Protein AF-A0A8K0A330-F1 (afdb_monomer)

Foldseek 3Di:
DVVVVVVLVVVLVVLVVVVPPPDPPDPPPPPVNVVVLVVNLVVLVVVLVVLVVVLVVLVVVLVVLCCCQVVVDDFDDDPNWTKDAQVVVVCCVVQPDPDQDQPPPPGDNHVRIDIDPRVVVCNVCSVVVSVVSVVVSVVSVVVSVVSVVSSVVSVVVVVVVVVVVVVVVVVVVVVVVVVVVVVVD

Secondary structure (DSSP, 8-state):
-HHHHHHHHHHHHHHHHTTT-TT---TTSHHHHHHHHHHHHHHHHHHHHHHHHHHHHHHHHHHHHIIIIIS--PPEEETTEEEEESGGGTGGGTS--SS------SS-SSTTEEETHHHHHHHHHHHHHHHHHHHHHHHHHHHHHHHHHHHHHHHHHHHHHHHHHHHHHHHHHHHHHHHHHHTT-

Mean predicted aligned error: 14.21 Å

pLDDT: mean 70.39, std 13.84, range [39.56, 89.88]

InterPro domains:
  IPR001614 Myelin proteolipid protein PLP [PF01275] (1-166)
  IPR001614 Myelin proteolipid protein PLP [PTHR11683] (1-183)

Organism: Branchiostoma lanceolatum (NCBI:txid7740)

Sequence (185 aa):
MGVYAFILLLIGFLATGASKEKKYCGFGTGLGSRITVAFFLVLTYIIFIGWLLMSCMGVIPSLFFYLTVIVKAAPYKVGGQSCLNLQQFGLDVVFNTTNDTPANTGLGNNMWEYCGNDYNKFQADGFQLFNLYIVALVGALVVTISLVHYLTCLSVNYAHLKNMARSYKYKDTNNYHEEQELHSY

Radius of gyration: 29.56 Å; Cα contacts (8 Å, |Δi|>4): 93; chains: 1; bounding box: 73×37×84 Å

Solvent-accessible surface area (backbone atoms only — not comparable to full-atom values): 10604 Å² total; per-residue (Å²): 111,68,67,59,54,49,50,53,49,51,51,50,50,48,60,58,48,64,73,67,64,88,77,69,95,46,103,79,59,71,59,62,58,53,51,53,52,51,51,52,51,53,52,52,49,53,51,42,52,51,39,46,51,53,36,58,64,45,47,55,61,51,51,52,46,44,48,53,69,72,67,48,58,79,66,43,72,60,97,86,36,55,23,48,66,42,54,85,74,67,45,47,80,81,67,66,65,97,58,97,67,46,53,88,66,90,74,38,88,40,71,56,42,44,40,49,72,62,37,52,47,47,65,68,47,41,63,62,54,44,54,56,49,51,54,52,39,54,50,35,48,54,50,39,54,50,47,52,54,50,52,51,56,49,50,52,52,51,51,50,52,53,51,52,54,51,55,51,51,52,53,52,54,50,51,56,51,54,52,53,58,67,74,73,115

Structure (mmCIF, N/CA/C/O backbone):
data_AF-A0A8K0A330-F1
#
_entry.id   AF-A0A8K0A330-F1
#
loop_
_atom_site.group_PDB
_atom_site.id
_atom_site.type_symbol
_atom_site.label_atom_id
_atom_site.label_alt_id
_atom_site.label_comp_id
_atom_site.label_asym_id
_atom_site.label_entity_id
_atom_site.label_seq_id
_atom_site.pdbx_PDB_ins_code
_atom_site.Cartn_x
_atom_site.Cartn_y
_atom_site.Cartn_z
_atom_site.occupancy
_atom_site.B_iso_or_equiv
_atom_site.auth_seq_id
_atom_site.auth_comp_id
_atom_site.auth_asym_id
_atom_site.auth_atom_id
_atom_site.pdbx_PDB_model_num
ATOM 1 N N . MET A 1 1 ? 8.714 -8.531 8.163 1.00 57.34 1 MET A N 1
ATOM 2 C CA . MET A 1 1 ? 7.311 -8.226 7.792 1.00 57.34 1 MET A CA 1
ATOM 3 C C . MET A 1 1 ? 6.308 -9.267 8.295 1.00 57.34 1 MET A C 1
ATOM 5 O O . MET A 1 1 ? 5.326 -8.865 8.903 1.00 57.34 1 MET A O 1
ATOM 9 N N . GLY A 1 2 ? 6.558 -10.579 8.152 1.00 56.97 2 GLY A N 1
ATOM 10 C CA . GLY A 1 2 ? 5.647 -11.627 8.662 1.00 56.97 2 GLY A CA 1
ATOM 11 C C . GLY A 1 2 ? 5.406 -11.605 10.180 1.00 56.97 2 GLY A C 1
ATOM 12 O O . GLY A 1 2 ? 4.281 -11.796 10.619 1.00 56.97 2 GLY A O 1
ATOM 13 N N . VAL A 1 3 ? 6.423 -11.266 10.981 1.00 67.12 3 VAL A N 1
ATOM 14 C CA . VAL A 1 3 ? 6.285 -11.125 12.446 1.00 67.12 3 VAL A CA 1
ATOM 15 C C . VAL A 1 3 ? 5.302 -10.012 12.819 1.00 67.12 3 VAL A C 1
ATOM 17 O O . VAL A 1 3 ? 4.512 -10.173 13.738 1.00 67.12 3 VAL A O 1
ATOM 20 N N . TYR A 1 4 ? 5.289 -8.908 12.068 1.00 60.53 4 TYR A N 1
ATOM 21 C CA . TYR A 1 4 ? 4.377 -7.789 12.314 1.00 60.53 4 TYR A CA 1
ATOM 22 C C . TYR A 1 4 ? 2.929 -8.169 11.978 1.00 60.53 4 TYR A C 1
ATOM 24 O O . TYR A 1 4 ? 2.021 -7.886 12.750 1.00 60.53 4 TYR A O 1
ATOM 32 N N . ALA A 1 5 ? 2.719 -8.891 10.871 1.00 62.78 5 ALA A N 1
ATOM 33 C CA . ALA A 1 5 ? 1.413 -9.444 10.514 1.00 62.78 5 ALA A CA 1
ATOM 34 C C . ALA A 1 5 ? 0.929 -10.490 11.533 1.00 62.78 5 ALA A C 1
ATOM 36 O O . ALA A 1 5 ? -0.243 -10.492 11.892 1.00 62.78 5 ALA A O 1
ATOM 37 N N . PHE A 1 6 ? 1.830 -11.332 12.047 1.00 67.94 6 PHE A N 1
ATOM 38 C CA . PHE A 1 6 ? 1.526 -12.321 13.082 1.00 67.94 6 PHE A CA 1
ATOM 39 C C . PHE A 1 6 ? 1.174 -11.665 14.421 1.00 67.94 6 PHE A C 1
ATOM 41 O O . PHE A 1 6 ? 0.204 -12.060 15.057 1.00 67.94 6 PHE A O 1
ATOM 48 N N . ILE A 1 7 ? 1.896 -10.614 14.819 1.00 71.25 7 ILE A N 1
ATOM 49 C CA . ILE A 1 7 ? 1.583 -9.821 16.013 1.00 71.25 7 ILE A CA 1
ATOM 50 C C . ILE A 1 7 ? 0.223 -9.129 15.856 1.00 71.25 7 ILE A C 1
ATOM 52 O O . ILE A 1 7 ? -0.591 -9.195 16.771 1.00 71.25 7 ILE A O 1
ATOM 56 N N . LEU A 1 8 ? -0.071 -8.532 14.697 1.00 63.97 8 LEU A N 1
ATOM 57 C CA . LEU A 1 8 ? -1.380 -7.922 14.428 1.00 63.97 8 LEU A CA 1
ATOM 58 C C . LEU A 1 8 ? -2.514 -8.960 14.414 1.00 63.97 8 LEU A C 1
ATOM 60 O O . LEU A 1 8 ? -3.591 -8.684 14.939 1.00 63.97 8 LEU A O 1
ATOM 64 N N . LEU A 1 9 ? -2.270 -10.165 13.888 1.00 67.25 9 LEU A N 1
ATOM 65 C CA . LEU A 1 9 ? -3.215 -11.285 13.941 1.00 67.25 9 LEU A CA 1
ATOM 66 C C . LEU A 1 9 ? -3.454 -11.765 15.373 1.00 67.25 9 LEU A C 1
ATOM 68 O O . LEU A 1 9 ? -4.604 -11.929 15.769 1.00 67.25 9 LEU A O 1
ATOM 72 N N . LEU A 1 10 ? -2.394 -11.959 16.161 1.00 67.25 10 LEU A N 1
ATOM 73 C CA . LEU A 1 10 ? -2.498 -12.353 17.566 1.00 67.25 10 LEU A CA 1
ATOM 74 C C . LEU A 1 10 ? -3.238 -11.294 18.381 1.00 67.25 10 LEU A C 1
ATOM 76 O O . LEU A 1 10 ? -4.137 -11.631 19.142 1.00 67.25 10 LEU A O 1
ATOM 80 N N . ILE A 1 11 ? -2.925 -10.015 18.178 1.00 64.69 11 ILE A N 1
ATOM 81 C CA . ILE A 1 11 ? -3.619 -8.902 18.832 1.00 64.69 11 ILE A CA 1
ATOM 82 C C . ILE A 1 11 ? -5.089 -8.844 18.394 1.00 64.69 11 ILE A C 1
ATOM 84 O O . ILE A 1 11 ? -5.955 -8.626 19.237 1.00 64.69 11 ILE A O 1
ATOM 88 N N . GLY A 1 12 ? -5.404 -9.106 17.121 1.00 62.91 12 GLY A N 1
ATOM 89 C CA . GLY A 1 12 ? -6.785 -9.202 16.633 1.00 62.91 12 GLY A CA 1
ATOM 90 C C . GLY A 1 12 ? -7.560 -10.387 17.225 1.00 62.91 12 GLY A C 1
ATOM 91 O O . GLY A 1 12 ? -8.718 -10.238 17.632 1.00 62.91 12 GLY A O 1
ATOM 92 N N . PHE A 1 13 ? -6.916 -11.550 17.360 1.00 62.03 13 PHE A N 1
ATOM 93 C CA . PHE A 1 13 ? -7.478 -12.717 18.048 1.00 62.03 13 PHE A CA 1
ATOM 94 C C . PHE A 1 13 ? -7.712 -12.441 19.535 1.00 62.03 13 PHE A C 1
ATOM 96 O O . PHE A 1 13 ? -8.773 -12.783 20.055 1.00 62.03 13 PHE A O 1
ATOM 103 N N . LEU A 1 14 ? -6.769 -11.781 20.209 1.00 58.34 14 LEU A N 1
ATOM 104 C CA . LEU A 1 14 ? -6.873 -11.419 21.624 1.00 58.34 14 LEU A CA 1
ATOM 105 C C . LEU A 1 14 ? -7.934 -10.333 21.863 1.00 58.34 14 LEU A C 1
ATOM 107 O O . LEU A 1 14 ? -8.699 -10.440 22.818 1.00 58.34 14 LEU A O 1
ATOM 111 N N . ALA A 1 15 ? -8.063 -9.346 20.972 1.00 53.34 15 ALA A N 1
ATOM 112 C CA . ALA A 1 15 ? -9.122 -8.334 21.027 1.00 53.34 15 ALA A CA 1
ATOM 113 C C . ALA A 1 15 ? -10.520 -8.951 20.828 1.00 53.34 15 ALA A C 1
ATOM 115 O O . ALA A 1 15 ? -11.482 -8.579 21.506 1.00 53.34 15 ALA A O 1
ATOM 116 N N . THR A 1 16 ? -10.631 -9.951 19.948 1.00 53.81 16 THR A N 1
ATOM 117 C CA . THR A 1 16 ? -11.871 -10.722 19.757 1.00 53.81 16 THR A CA 1
ATOM 118 C C . THR A 1 16 ? -12.131 -11.668 20.941 1.00 53.81 16 THR A C 1
ATOM 120 O O . THR A 1 16 ? -13.276 -11.846 21.358 1.00 53.81 16 THR A O 1
ATOM 123 N N . GLY A 1 17 ? -11.075 -12.233 21.538 1.00 47.97 17 GLY A N 1
ATOM 124 C CA . GLY A 1 17 ? -11.127 -13.102 22.718 1.00 47.97 17 GLY A CA 1
ATOM 125 C C . GLY A 1 17 ? -11.542 -12.376 24.001 1.00 47.97 17 GLY A C 1
ATOM 126 O O . GLY A 1 17 ? -12.371 -12.892 24.746 1.00 47.97 17 GLY A O 1
ATOM 127 N N . ALA A 1 18 ? -11.082 -11.140 24.211 1.00 44.34 18 ALA A N 1
ATOM 128 C CA . ALA A 1 18 ? -11.482 -10.301 25.345 1.00 44.34 18 ALA A CA 1
ATOM 129 C C . ALA A 1 18 ? -12.983 -9.943 25.330 1.00 44.34 18 ALA A C 1
ATOM 131 O O .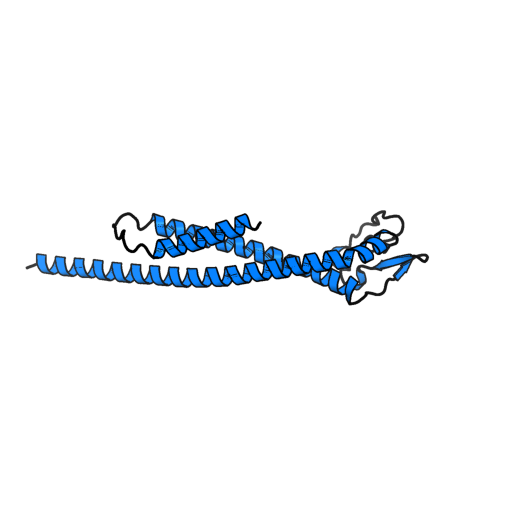 ALA A 1 18 ? -13.551 -9.595 26.362 1.00 44.34 18 ALA A O 1
ATOM 132 N N . SER A 1 19 ? -13.658 -10.090 24.183 1.00 48.25 19 SER A N 1
ATOM 133 C CA . SER A 1 19 ? -15.118 -9.950 24.091 1.00 48.25 19 SER A CA 1
ATOM 134 C C . SER A 1 19 ? -15.880 -11.183 24.612 1.00 48.25 19 SER A C 1
ATOM 136 O O . SER A 1 19 ? -17.093 -11.108 24.811 1.00 48.25 19 SER A O 1
ATOM 138 N N . LYS A 1 20 ? -15.203 -12.323 24.837 1.00 46.31 20 LYS A N 1
ATOM 139 C CA . LYS A 1 20 ? -15.820 -13.563 25.345 1.00 46.31 20 LYS A CA 1
ATOM 140 C C . LYS A 1 20 ? -15.767 -13.716 26.867 1.00 46.31 20 LYS A C 1
ATOM 142 O O . LYS A 1 20 ? -16.572 -14.480 27.400 1.00 46.31 20 LYS A O 1
ATOM 147 N N . GLU A 1 21 ? -14.927 -12.973 27.590 1.00 44.09 21 GLU A N 1
ATOM 148 C CA . GLU A 1 21 ? -14.963 -12.980 29.059 1.00 44.09 21 GLU A CA 1
ATOM 149 C C . GLU A 1 21 ? -16.083 -12.082 29.600 1.00 44.09 21 GLU A C 1
ATOM 151 O O . GLU A 1 21 ? -15.895 -10.973 30.095 1.00 44.09 21 GLU A O 1
ATOM 156 N N . LYS A 1 22 ? -17.299 -12.630 29.555 1.00 44.66 22 LYS A N 1
ATOM 157 C CA . LYS A 1 22 ? -18.494 -12.173 30.279 1.00 44.66 22 LYS A CA 1
ATOM 158 C C . LYS A 1 22 ? -18.360 -12.266 31.819 1.00 44.66 22 LYS A C 1
ATOM 160 O O . LYS A 1 22 ? -19.306 -12.693 32.475 1.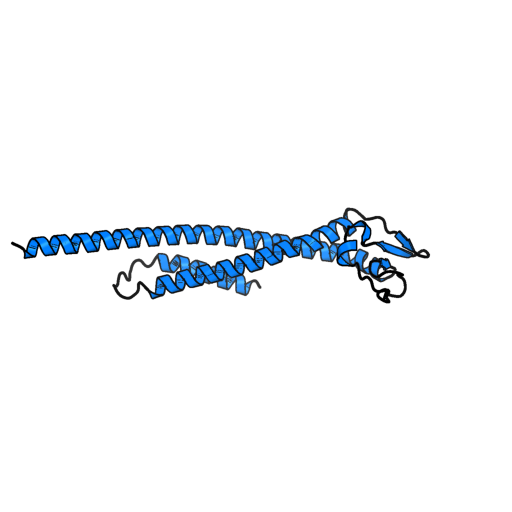00 44.66 22 LYS A O 1
ATOM 165 N N . LYS A 1 23 ? -17.229 -11.908 32.440 1.00 44.41 23 LYS A N 1
ATOM 166 C CA . LYS A 1 23 ? -17.062 -12.080 33.904 1.00 44.41 23 LYS A CA 1
ATOM 167 C C . LYS A 1 23 ? -16.614 -10.877 34.723 1.00 44.41 23 LYS A C 1
ATOM 169 O O . LYS A 1 23 ? -16.514 -11.012 35.935 1.00 44.41 23 LYS A O 1
ATOM 174 N N . TYR A 1 24 ? -1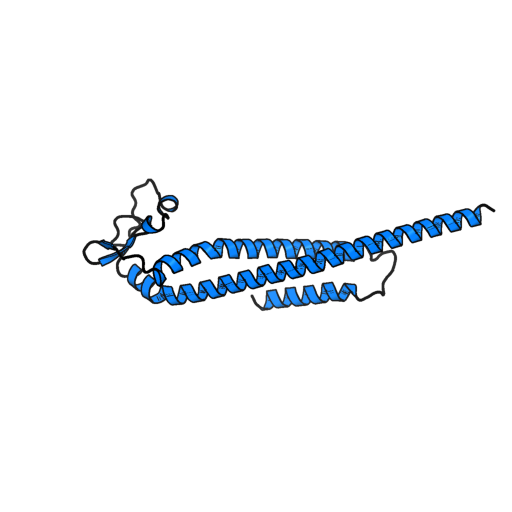6.496 -9.689 34.137 1.00 42.38 24 TYR A N 1
ATOM 175 C CA . TYR A 1 24 ? -16.338 -8.464 34.929 1.00 42.38 24 TYR A CA 1
ATOM 176 C C . TYR A 1 24 ? -17.354 -7.403 34.514 1.00 42.38 24 TYR A C 1
ATOM 178 O O . TYR A 1 24 ? -17.021 -6.323 34.036 1.00 42.38 24 TYR A O 1
ATOM 186 N N . CYS A 1 25 ? -18.631 -7.720 34.740 1.00 44.38 25 CYS A N 1
ATOM 187 C CA . CYS A 1 25 ? -19.678 -6.714 34.902 1.00 44.38 25 CYS A CA 1
ATOM 188 C C . CYS A 1 25 ? -19.499 -6.057 36.285 1.00 44.38 25 CYS A C 1
ATOM 190 O O . CYS A 1 25 ? -20.291 -6.264 37.196 1.00 44.38 25 CYS A O 1
ATOM 192 N N . GLY A 1 26 ? -18.384 -5.343 36.458 1.00 40.78 26 GLY A N 1
ATOM 193 C CA . GLY A 1 26 ? -18.106 -4.483 37.602 1.00 40.78 26 GLY A CA 1
ATOM 194 C C . GLY A 1 26 ? -18.142 -3.035 37.130 1.00 40.78 26 GLY A C 1
ATOM 195 O O . GLY A 1 26 ? -17.490 -2.684 36.147 1.00 40.78 26 GLY A O 1
ATOM 196 N N . PHE A 1 27 ? -18.913 -2.207 37.827 1.00 39.56 27 PHE A N 1
ATOM 197 C CA . PHE A 1 27 ? -19.315 -0.832 37.497 1.00 39.56 27 PHE A CA 1
ATOM 198 C C . PHE A 1 27 ? -18.156 0.184 37.285 1.00 39.56 27 PHE A C 1
ATOM 200 O O . PHE A 1 27 ? -18.407 1.362 37.061 1.00 39.56 27 PHE A O 1
ATOM 207 N N . GLY A 1 28 ? -16.886 -0.251 37.305 1.00 43.72 28 GLY A N 1
ATOM 208 C CA . GLY A 1 28 ? -15.686 0.585 37.126 1.00 43.72 28 GLY A CA 1
ATOM 209 C C . GLY A 1 28 ? -14.774 0.219 35.942 1.00 43.72 28 GLY A C 1
ATOM 210 O O . GLY A 1 28 ? -13.892 0.998 35.594 1.00 43.72 28 GLY A O 1
ATOM 211 N N . THR A 1 29 ? -14.978 -0.919 35.267 1.00 46.12 29 THR A N 1
ATOM 212 C CA . THR A 1 29 ? -14.039 -1.435 34.236 1.00 46.12 29 THR A CA 1
ATOM 213 C C . THR A 1 29 ? -14.460 -1.104 32.792 1.00 46.12 29 THR A C 1
ATOM 215 O O . THR A 1 29 ? -13.820 -1.510 31.820 1.00 46.12 29 THR A O 1
ATOM 218 N N . GLY A 1 30 ? -15.553 -0.351 32.622 1.00 52.62 30 GLY A N 1
ATOM 219 C CA . GLY A 1 30 ? -16.177 -0.081 31.320 1.00 52.62 30 GLY A CA 1
ATOM 220 C C . GLY A 1 30 ? -15.516 1.010 30.471 1.00 52.62 30 GLY A C 1
ATOM 221 O O . GLY A 1 30 ? -15.813 1.100 29.281 1.00 52.62 30 GLY A O 1
ATOM 222 N N . LEU A 1 31 ? -14.646 1.848 31.048 1.00 50.31 31 LEU A N 1
ATOM 223 C CA . LEU A 1 31 ? -14.033 2.971 30.327 1.00 50.31 31 LEU A CA 1
ATOM 224 C C . LEU A 1 31 ? -12.741 2.560 29.604 1.00 50.31 31 LEU A C 1
ATOM 226 O O . LEU A 1 31 ? -12.565 2.888 28.432 1.00 50.31 31 LEU A O 1
ATOM 230 N N . GLY A 1 32 ? -11.887 1.772 30.267 1.00 56.44 32 GLY A N 1
ATOM 231 C CA . GLY A 1 32 ? -10.619 1.300 29.701 1.00 56.44 32 GLY A CA 1
ATOM 232 C C . GLY A 1 32 ? -10.814 0.414 28.472 1.00 56.44 32 GLY A C 1
ATOM 233 O O . GLY A 1 32 ? -10.209 0.660 27.435 1.00 56.44 32 GLY A O 1
ATOM 234 N N . SER A 1 33 ? -11.744 -0.543 28.531 1.00 61.97 33 SER A N 1
ATOM 235 C CA . SER A 1 33 ? -12.033 -1.446 27.406 1.00 61.97 33 SER A CA 1
ATOM 236 C C . SER A 1 33 ? -12.530 -0.710 26.157 1.00 61.97 33 SER A C 1
ATOM 238 O O . SER A 1 33 ? -12.138 -1.048 25.042 1.00 61.97 33 SER A O 1
ATOM 240 N N . ARG A 1 34 ? -13.337 0.347 26.319 1.00 69.50 34 ARG A N 1
ATOM 241 C CA . ARG A 1 34 ? -13.832 1.168 25.199 1.00 69.50 34 ARG A CA 1
ATOM 242 C C . ARG A 1 34 ? -12.725 1.994 24.554 1.00 69.50 34 ARG A C 1
ATOM 244 O O . ARG A 1 34 ? -12.685 2.080 23.329 1.00 69.50 34 ARG A O 1
ATOM 251 N N . ILE A 1 35 ? -11.837 2.572 25.365 1.00 70.25 35 ILE A N 1
ATOM 252 C CA . ILE A 1 35 ? -10.689 3.354 24.886 1.00 70.25 35 ILE A CA 1
ATOM 253 C C . ILE A 1 35 ? -9.713 2.443 24.141 1.00 70.25 35 ILE A C 1
ATOM 255 O O . ILE A 1 35 ? -9.292 2.774 23.035 1.00 70.25 35 ILE A O 1
ATOM 259 N N . THR A 1 36 ? -9.414 1.266 24.692 1.00 71.31 36 THR A N 1
ATOM 260 C CA . THR A 1 36 ? -8.535 0.285 24.050 1.00 71.31 36 THR A CA 1
ATOM 261 C C . THR A 1 36 ? -9.111 -0.194 22.713 1.00 71.31 36 THR A C 1
ATOM 263 O O . THR A 1 36 ? -8.399 -0.192 21.712 1.00 71.31 36 THR A O 1
ATOM 266 N N . VAL A 1 37 ? -10.408 -0.518 22.645 1.00 70.88 37 VAL A N 1
ATOM 267 C CA . VAL A 1 37 ? -11.071 -0.907 21.383 1.00 70.88 37 VAL A CA 1
ATOM 268 C C . VAL A 1 37 ? -11.065 0.232 20.355 1.00 70.88 37 VAL A C 1
ATOM 270 O O . VAL A 1 37 ? -10.777 -0.006 19.183 1.00 70.88 37 VAL A O 1
ATOM 273 N N . ALA A 1 38 ? -11.338 1.472 20.776 1.00 70.31 38 ALA A N 1
ATOM 274 C CA . ALA A 1 38 ? -11.296 2.634 19.888 1.00 70.31 38 ALA A CA 1
ATOM 275 C C . ALA A 1 38 ? -9.880 2.897 19.348 1.00 70.31 3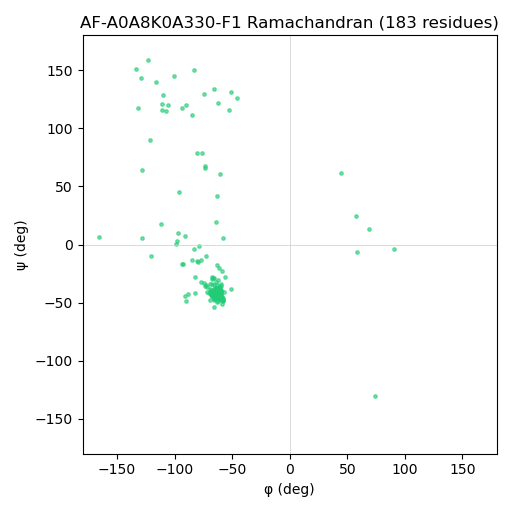8 ALA A C 1
ATOM 277 O O . ALA A 1 38 ? -9.712 3.152 18.157 1.00 70.31 38 ALA A O 1
ATOM 278 N N . PHE A 1 39 ? -8.855 2.771 20.191 1.00 75.12 39 PHE A N 1
ATOM 279 C CA . PHE A 1 39 ? -7.462 2.906 19.773 1.00 75.12 39 PHE A CA 1
ATOM 280 C C . PHE A 1 39 ? -7.072 1.849 18.730 1.00 75.12 39 PHE A C 1
ATOM 282 O O . PHE A 1 39 ? -6.483 2.184 17.702 1.00 75.12 39 PHE A O 1
ATOM 289 N N . PHE A 1 40 ? -7.461 0.586 18.933 1.00 72.50 40 PHE A N 1
ATOM 290 C CA . PHE A 1 40 ? -7.188 -0.482 17.967 1.00 72.50 40 PHE A CA 1
ATOM 291 C C . PHE A 1 40 ? -7.923 -0.296 16.636 1.00 72.50 40 PHE A C 1
ATOM 293 O O . PHE A 1 40 ? -7.355 -0.601 15.584 1.00 72.50 40 PHE A O 1
ATOM 300 N N . LEU A 1 41 ? -9.147 0.243 16.659 1.00 75.50 41 LEU A N 1
ATOM 301 C CA . LEU A 1 41 ? -9.869 0.645 15.449 1.00 75.50 41 LEU A CA 1
ATOM 302 C C . LEU A 1 41 ? -9.086 1.680 14.648 1.00 75.50 41 LEU A C 1
ATOM 304 O O . LEU A 1 41 ? -8.851 1.489 13.455 1.00 75.50 41 LEU A O 1
ATOM 308 N N . VAL A 1 42 ? -8.654 2.750 15.318 1.00 78.38 42 VAL A N 1
ATOM 309 C CA . VAL A 1 42 ? -7.903 3.844 14.694 1.00 78.38 42 VAL A CA 1
ATOM 310 C C . VAL A 1 42 ? -6.571 3.339 14.136 1.00 78.38 42 VAL A C 1
ATOM 312 O O . VAL A 1 42 ? -6.255 3.614 12.980 1.00 78.38 42 VAL A O 1
ATOM 315 N N . LEU A 1 43 ? -5.823 2.540 14.903 1.00 79.75 43 LEU A N 1
ATOM 316 C CA . LEU A 1 43 ? -4.557 1.951 14.458 1.00 79.75 43 LEU A CA 1
ATOM 317 C C . LEU A 1 43 ? -4.744 1.091 13.198 1.00 79.75 43 LEU A C 1
ATOM 319 O O . LEU A 1 43 ? -4.020 1.252 12.216 1.00 79.75 43 LEU A O 1
ATOM 323 N N . THR A 1 44 ? -5.738 0.199 13.208 1.00 79.00 44 THR A N 1
ATOM 324 C CA . THR A 1 44 ? -6.034 -0.689 12.072 1.00 79.00 44 THR A CA 1
ATOM 325 C C . THR A 1 44 ? -6.426 0.113 10.832 1.00 79.00 44 THR A C 1
ATOM 327 O O . THR A 1 44 ? -6.011 -0.219 9.723 1.00 79.00 44 THR A O 1
ATOM 330 N N . TYR A 1 45 ? -7.182 1.196 11.014 1.00 80.75 45 TYR A N 1
ATOM 331 C CA . TYR A 1 45 ? -7.588 2.083 9.930 1.00 80.75 45 TYR A CA 1
ATOM 332 C C . TYR A 1 45 ? -6.401 2.837 9.306 1.00 80.75 45 TYR A C 1
ATOM 334 O O . TYR A 1 45 ? -6.296 2.909 8.082 1.00 80.75 45 TYR A O 1
ATOM 342 N N . ILE A 1 46 ? -5.459 3.329 10.121 1.00 83.50 46 ILE A N 1
ATOM 343 C CA . ILE A 1 46 ? -4.220 3.962 9.630 1.00 83.50 46 ILE A CA 1
ATOM 344 C C . ILE A 1 46 ? -3.388 2.958 8.823 1.00 83.50 46 ILE A C 1
ATOM 346 O O . ILE A 1 46 ? -2.920 3.276 7.728 1.00 83.50 46 ILE A O 1
ATOM 350 N N . ILE A 1 47 ? -3.241 1.731 9.332 1.00 82.88 47 ILE A N 1
ATOM 351 C CA . ILE A 1 47 ? -2.527 0.655 8.634 1.00 82.88 47 ILE A CA 1
ATOM 352 C C . ILE A 1 47 ? -3.210 0.343 7.294 1.00 82.88 47 ILE A C 1
ATOM 354 O O . ILE A 1 47 ? -2.528 0.237 6.277 1.00 82.88 47 ILE A O 1
ATOM 358 N N . PHE A 1 48 ? -4.543 0.251 7.266 1.00 85.00 48 PHE A N 1
ATOM 359 C CA . PHE A 1 48 ? -5.313 0.045 6.037 1.00 85.00 48 PHE A CA 1
ATOM 360 C C . PHE A 1 48 ? -5.058 1.140 4.993 1.00 85.00 48 PHE A C 1
ATOM 362 O O . PHE A 1 48 ? -4.760 0.809 3.846 1.00 85.00 48 PHE A O 1
ATOM 369 N N . ILE A 1 49 ? -5.096 2.419 5.385 1.00 85.38 49 ILE A N 1
ATOM 370 C CA . ILE A 1 49 ? -4.781 3.536 4.480 1.00 85.38 49 ILE A CA 1
ATOM 371 C C . ILE A 1 49 ? -3.352 3.408 3.942 1.00 85.38 49 ILE A C 1
ATOM 373 O O . ILE A 1 49 ? -3.139 3.568 2.741 1.00 85.38 49 ILE A O 1
ATOM 377 N N . GLY A 1 50 ? -2.384 3.068 4.797 1.00 87.25 50 GLY A N 1
ATOM 378 C CA . GLY A 1 50 ? -0.998 2.851 4.379 1.00 87.25 50 GLY A CA 1
ATOM 379 C C . GLY A 1 50 ? -0.867 1.762 3.308 1.00 87.25 50 GLY A C 1
ATOM 380 O O . GLY A 1 50 ? -0.247 1.986 2.269 1.00 87.25 50 GLY A O 1
ATOM 381 N N . TRP A 1 51 ? -1.502 0.606 3.511 1.00 86.38 51 TRP A N 1
ATOM 382 C CA . TRP A 1 51 ? -1.489 -0.486 2.529 1.00 86.38 51 TRP A CA 1
ATOM 383 C C . TRP A 1 51 ? -2.251 -0.154 1.244 1.00 86.38 51 TRP A C 1
ATOM 385 O O . TRP A 1 51 ? -1.836 -0.577 0.163 1.00 86.38 51 TRP A O 1
ATOM 395 N N . LEU A 1 52 ? -3.333 0.620 1.336 1.00 86.81 52 LEU A N 1
ATOM 396 C CA . LEU A 1 52 ? -4.087 1.084 0.173 1.00 86.81 52 LEU A CA 1
ATOM 397 C C . LEU A 1 52 ? -3.236 2.031 -0.680 1.00 86.81 52 LEU A C 1
ATOM 399 O O . LEU A 1 52 ? -3.137 1.836 -1.890 1.00 86.81 52 LEU A O 1
ATOM 403 N N . LEU A 1 53 ? -2.550 2.995 -0.058 1.00 88.69 53 LEU A N 1
ATOM 404 C CA . LEU A 1 53 ? -1.635 3.904 -0.755 1.00 88.69 53 LEU A CA 1
ATOM 405 C C . LEU A 1 53 ? -0.480 3.150 -1.423 1.00 88.69 53 LEU A C 1
ATOM 407 O O . LEU A 1 53 ? -0.191 3.398 -2.593 1.00 88.69 53 LEU A O 1
ATOM 411 N N . MET A 1 54 ? 0.130 2.192 -0.715 1.00 84.75 54 MET A N 1
ATOM 412 C CA . MET A 1 54 ? 1.179 1.332 -1.277 1.00 84.75 54 MET A CA 1
ATOM 413 C C . MET A 1 54 ? 0.671 0.518 -2.470 1.00 84.75 54 MET A C 1
ATOM 415 O O . MET A 1 54 ? 1.381 0.385 -3.463 1.00 84.75 54 MET A O 1
ATOM 419 N N . SER A 1 55 ? -0.567 0.022 -2.409 1.00 87.81 55 SER A N 1
ATOM 420 C CA . SER A 1 55 ? -1.187 -0.708 -3.520 1.00 87.81 55 SER A CA 1
ATOM 421 C C . SER A 1 55 ? -1.446 0.209 -4.719 1.00 87.81 55 SER A C 1
ATOM 423 O O . SER A 1 55 ? -1.109 -0.160 -5.837 1.00 87.81 55 SER A O 1
ATOM 425 N N . CYS A 1 56 ? -1.969 1.422 -4.503 1.00 87.62 56 CYS A N 1
ATOM 426 C CA . CYS A 1 56 ? -2.215 2.401 -5.570 1.00 87.62 56 CYS A CA 1
ATOM 427 C C . CYS A 1 56 ? -0.926 2.855 -6.264 1.00 87.62 56 CYS A C 1
ATOM 429 O O . CYS A 1 56 ? -0.841 2.817 -7.490 1.00 87.62 56 CYS A O 1
ATOM 431 N N . MET A 1 57 ? 0.093 3.245 -5.494 1.00 86.88 57 MET A N 1
ATOM 432 C CA . MET A 1 57 ? 1.414 3.579 -6.046 1.00 86.88 57 MET A CA 1
ATOM 433 C C . MET A 1 57 ? 2.049 2.360 -6.734 1.00 86.88 57 MET A C 1
ATOM 435 O O . MET A 1 57 ? 2.738 2.502 -7.740 1.00 86.88 57 MET A O 1
ATOM 439 N N . GLY A 1 58 ? 1.731 1.163 -6.232 1.00 85.50 58 GLY A N 1
ATOM 440 C CA . GLY A 1 58 ? 2.056 -0.147 -6.785 1.00 85.50 58 GLY A CA 1
ATOM 441 C C . GLY A 1 58 ? 1.584 -0.394 -8.225 1.00 85.50 58 GLY A C 1
ATOM 442 O O . GLY A 1 58 ? 2.159 -1.189 -8.961 1.00 85.50 58 GLY A O 1
ATOM 443 N N . VAL A 1 59 ? 0.504 0.248 -8.662 1.00 85.56 59 VAL A N 1
ATOM 444 C CA . VAL A 1 59 ? -0.078 -0.030 -9.986 1.00 85.56 59 VAL A CA 1
ATOM 445 C C . VAL A 1 59 ? 0.733 0.634 -11.105 1.00 85.56 59 VAL A C 1
ATOM 447 O O . VAL A 1 59 ? 0.853 0.070 -12.193 1.00 85.56 59 VAL A O 1
ATOM 450 N N . ILE A 1 60 ? 1.338 1.796 -10.839 1.00 83.19 60 ILE A N 1
ATOM 451 C CA . ILE A 1 60 ? 1.993 2.623 -11.866 1.00 83.19 60 ILE A CA 1
ATOM 452 C C . ILE A 1 60 ? 3.226 1.914 -12.464 1.00 83.19 60 ILE A C 1
ATOM 454 O O . ILE A 1 60 ? 3.258 1.718 -13.682 1.00 83.19 60 ILE A O 1
ATOM 458 N N . PRO A 1 61 ? 4.209 1.435 -11.673 1.00 79.81 61 PRO A N 1
ATOM 459 C CA . PRO A 1 61 ? 5.336 0.683 -12.220 1.00 79.81 61 PRO A CA 1
ATOM 460 C C . PRO A 1 61 ? 4.912 -0.663 -12.823 1.00 79.81 61 PRO A C 1
ATOM 462 O O . PRO A 1 61 ? 5.522 -1.105 -13.790 1.00 79.81 61 PRO A O 1
ATOM 465 N N . SER A 1 62 ? 3.837 -1.291 -12.326 1.00 81.75 62 SER A N 1
ATOM 466 C CA . SER A 1 62 ? 3.335 -2.577 -12.846 1.00 81.75 62 SER A CA 1
ATOM 467 C C . SER A 1 62 ? 2.881 -2.417 -14.291 1.00 81.75 62 SER A C 1
ATOM 469 O O . SER A 1 62 ? 3.238 -3.219 -15.152 1.00 81.75 62 SER A O 1
ATOM 471 N N . LEU A 1 63 ? 2.121 -1.350 -14.558 1.00 80.00 63 LEU A N 1
ATOM 472 C CA . LEU A 1 63 ? 1.683 -0.978 -15.900 1.00 80.00 63 LEU A CA 1
ATOM 473 C C . LEU A 1 63 ? 2.868 -0.620 -16.798 1.00 80.00 63 LEU A C 1
ATOM 475 O O . LEU A 1 63 ? 2.918 -1.071 -17.939 1.00 80.00 63 LEU A O 1
ATOM 479 N N . PHE A 1 64 ? 3.843 0.134 -16.287 1.00 76.44 64 PHE A N 1
ATOM 480 C CA . PHE A 1 64 ? 5.036 0.489 -17.056 1.00 76.44 64 PHE A CA 1
ATOM 481 C C . PHE A 1 64 ? 5.839 -0.750 -17.489 1.00 76.44 64 PHE A C 1
ATOM 483 O O . PHE A 1 64 ? 6.185 -0.891 -18.665 1.00 76.44 64 PHE A O 1
ATOM 490 N N . PHE A 1 65 ? 6.083 -1.695 -16.577 1.00 75.75 65 PHE A N 1
ATOM 491 C CA . PHE A 1 65 ? 6.749 -2.959 -16.907 1.00 75.75 65 PHE A CA 1
ATOM 492 C C . PHE A 1 65 ? 5.908 -3.833 -17.846 1.00 75.75 65 PHE A C 1
ATOM 494 O O . PHE A 1 65 ? 6.451 -4.432 -18.771 1.00 75.75 65 PHE A O 1
ATOM 501 N N . TYR A 1 66 ? 4.584 -3.867 -17.675 1.00 77.06 66 TYR A N 1
ATOM 502 C CA . TYR A 1 66 ? 3.688 -4.585 -18.584 1.00 77.06 66 TYR A CA 1
ATOM 503 C C . TYR A 1 66 ? 3.795 -4.057 -20.028 1.00 77.06 66 TYR A C 1
ATOM 505 O O . TYR A 1 66 ? 3.976 -4.832 -20.971 1.00 77.06 66 TYR A O 1
ATOM 513 N N . LEU A 1 67 ? 3.751 -2.735 -20.209 1.00 74.25 67 LEU A N 1
ATOM 514 C CA . LEU A 1 67 ? 3.831 -2.098 -21.526 1.00 74.25 67 LEU A CA 1
ATOM 515 C C . LEU A 1 67 ? 5.223 -2.231 -22.170 1.00 74.25 67 LEU A C 1
ATOM 517 O O . LEU A 1 67 ? 5.336 -2.376 -23.386 1.00 74.25 67 LEU A O 1
ATOM 521 N N . THR A 1 68 ? 6.291 -2.215 -21.373 1.00 69.25 68 THR A N 1
ATOM 522 C CA . THR A 1 68 ? 7.667 -2.307 -21.890 1.00 69.25 68 THR A CA 1
ATOM 523 C C . THR A 1 68 ? 8.103 -3.746 -22.182 1.00 69.25 68 THR A C 1
ATOM 525 O O . THR A 1 68 ? 8.712 -3.992 -23.223 1.00 69.25 68 THR A O 1
ATOM 528 N N . VAL A 1 69 ? 7.769 -4.709 -21.316 1.00 68.50 69 VAL A N 1
ATOM 529 C CA . VAL A 1 69 ? 8.257 -6.100 -21.405 1.00 68.50 69 VAL A CA 1
ATOM 530 C C . VAL A 1 69 ? 7.323 -6.999 -22.221 1.00 68.50 69 VAL A C 1
ATOM 532 O O . VAL A 1 69 ? 7.796 -7.780 -23.047 1.00 68.50 69 VAL A O 1
ATOM 535 N N . ILE A 1 70 ? 6.003 -6.904 -22.012 1.00 65.31 70 ILE A N 1
ATOM 536 C CA . ILE A 1 70 ? 5.024 -7.824 -22.625 1.00 65.31 70 ILE A CA 1
ATOM 537 C C . ILE A 1 70 ? 4.541 -7.288 -23.968 1.00 65.31 70 ILE A C 1
ATOM 539 O O . ILE A 1 70 ? 4.565 -8.012 -24.963 1.00 65.31 70 ILE A O 1
ATOM 543 N N . VAL A 1 71 ? 4.146 -6.013 -24.014 1.00 66.94 71 VAL A N 1
ATOM 544 C CA . VAL A 1 71 ? 3.684 -5.373 -25.259 1.00 66.94 71 VAL A CA 1
ATOM 545 C C . VAL A 1 71 ? 4.856 -5.096 -26.216 1.00 66.94 71 VAL A C 1
ATOM 547 O O . VAL A 1 71 ? 4.627 -4.819 -27.389 1.00 66.94 71 VAL A O 1
ATOM 550 N N . LYS A 1 72 ? 6.110 -5.261 -25.753 1.00 64.31 72 LYS A N 1
ATOM 551 C CA . LYS A 1 72 ? 7.350 -5.038 -26.517 1.00 64.31 72 LYS A CA 1
ATOM 552 C C . LYS A 1 72 ? 7.275 -3.742 -27.312 1.00 64.31 72 LYS A C 1
ATOM 554 O O . LYS A 1 72 ? 7.323 -3.750 -28.543 1.00 64.31 72 LYS A O 1
ATOM 559 N N . ALA A 1 73 ? 7.138 -2.635 -26.591 1.00 63.00 73 ALA A N 1
ATOM 560 C CA . ALA A 1 73 ? 7.252 -1.315 -27.184 1.00 63.00 73 ALA A CA 1
ATOM 561 C C . ALA A 1 73 ? 8.480 -1.264 -28.108 1.00 63.00 73 ALA A C 1
ATOM 563 O O . ALA A 1 73 ? 9.578 -1.669 -27.714 1.00 63.00 73 ALA A O 1
ATOM 564 N N . ALA A 1 74 ? 8.262 -0.864 -29.362 1.00 62.31 74 ALA A N 1
ATOM 565 C CA . ALA A 1 74 ? 9.278 -0.980 -30.395 1.00 62.31 74 ALA A CA 1
ATOM 566 C C . ALA A 1 74 ? 10.499 -0.129 -30.006 1.00 62.31 74 ALA A C 1
ATOM 568 O O . ALA A 1 74 ? 10.352 1.080 -29.805 1.00 62.31 74 ALA A O 1
ATOM 569 N N . PRO A 1 75 ? 11.701 -0.724 -29.876 1.00 66.06 75 PRO A N 1
ATOM 570 C CA . PRO A 1 75 ? 12.889 0.054 -29.583 1.00 66.06 75 PRO A CA 1
ATOM 571 C C . PRO A 1 75 ? 13.190 0.972 -30.766 1.00 66.06 75 PRO A C 1
ATOM 573 O O . PRO A 1 75 ? 13.189 0.550 -31.926 1.00 66.06 75 PRO A O 1
ATOM 576 N N . TYR A 1 76 ? 13.467 2.232 -30.462 1.00 69.31 76 TYR A N 1
ATOM 577 C CA . TYR A 1 76 ? 13.944 3.197 -31.441 1.00 69.31 76 TYR A CA 1
ATOM 578 C C . TYR A 1 76 ? 15.460 3.038 -31.607 1.00 69.31 76 TYR A C 1
ATOM 580 O O . TYR A 1 76 ? 16.145 2.615 -30.677 1.00 69.31 76 TYR A O 1
ATOM 588 N N . LYS A 1 77 ? 16.001 3.337 -32.793 1.00 66.94 77 LYS A N 1
ATOM 589 C CA . LYS A 1 77 ? 17.441 3.237 -33.057 1.00 66.94 77 LYS A CA 1
ATOM 590 C C . LYS A 1 77 ? 18.070 4.622 -33.153 1.00 66.94 77 LYS A C 1
ATOM 592 O O . LYS A 1 77 ? 17.813 5.332 -34.120 1.00 66.94 77 LYS A O 1
ATOM 597 N N . VAL A 1 78 ? 18.955 4.955 -32.214 1.00 66.31 78 VAL A N 1
ATOM 598 C CA . VAL A 1 78 ? 19.830 6.141 -32.286 1.00 66.31 78 VAL A CA 1
ATOM 599 C C . VAL A 1 78 ? 21.240 5.665 -32.601 1.00 66.31 78 VAL A C 1
ATOM 601 O O . VAL A 1 78 ? 21.797 4.850 -31.871 1.00 66.31 78 VAL A O 1
ATOM 604 N N . GLY A 1 79 ? 21.816 6.109 -33.722 1.00 65.50 79 GLY A N 1
ATOM 605 C CA . GLY A 1 79 ? 23.209 5.787 -34.071 1.00 65.50 79 GLY A CA 1
ATOM 606 C C . GLY A 1 79 ? 23.530 4.285 -34.165 1.00 65.50 79 GLY A C 1
ATOM 607 O O . GLY A 1 79 ? 24.674 3.891 -33.968 1.00 65.50 79 GLY A O 1
ATOM 608 N N . GLY A 1 80 ? 22.530 3.433 -34.427 1.00 69.69 80 GLY A N 1
ATOM 609 C CA . GLY A 1 80 ? 22.685 1.974 -34.500 1.00 69.69 80 GLY A CA 1
ATOM 610 C C . GLY A 1 80 ? 22.468 1.219 -33.182 1.00 69.69 80 GLY A C 1
ATOM 611 O O . GLY A 1 80 ? 22.456 -0.012 -33.205 1.00 69.69 80 GLY A O 1
ATOM 612 N N . GLN A 1 81 ? 22.234 1.910 -32.062 1.00 69.44 81 GLN A N 1
ATOM 613 C CA . GLN A 1 81 ? 21.908 1.292 -30.774 1.00 69.44 81 GLN A CA 1
ATOM 614 C C . GLN A 1 81 ? 20.406 1.336 -30.475 1.00 69.44 81 GLN A C 1
ATOM 616 O O . GLN A 1 81 ? 19.723 2.290 -30.844 1.00 69.44 81 GLN A O 1
ATOM 621 N N . SER A 1 82 ? 19.894 0.295 -29.812 1.00 72.62 82 SER A N 1
ATOM 622 C CA . SER A 1 82 ? 18.502 0.231 -29.354 1.00 72.62 82 SER A CA 1
ATOM 623 C C . SER A 1 82 ? 18.297 1.128 -28.134 1.00 72.62 82 SER A C 1
ATOM 625 O O . SER A 1 82 ? 19.041 1.039 -27.155 1.00 72.62 82 SER A O 1
ATOM 627 N N . CYS A 1 83 ? 17.270 1.967 -28.206 1.00 72.94 83 CYS A N 1
ATOM 628 C CA . CYS A 1 83 ? 16.900 2.945 -27.197 1.00 72.94 83 CYS A CA 1
ATOM 629 C C . CYS A 1 83 ? 15.417 2.824 -26.840 1.00 72.94 83 CYS A C 1
ATOM 631 O O . CYS A 1 83 ? 14.563 2.599 -27.706 1.00 72.94 83 CYS A O 1
ATOM 633 N N . LEU A 1 84 ? 15.108 3.020 -25.561 1.00 74.56 84 LEU A N 1
ATOM 634 C CA . LEU A 1 84 ? 13.748 3.145 -25.057 1.00 74.56 84 LEU A CA 1
ATOM 635 C C . LEU A 1 84 ? 13.369 4.628 -25.007 1.00 74.56 84 LEU A C 1
ATOM 637 O O . LEU A 1 84 ? 13.983 5.400 -24.275 1.00 74.56 84 LEU A O 1
ATOM 641 N N . ASN A 1 85 ? 12.348 5.009 -25.774 1.00 67.62 85 ASN A N 1
ATOM 642 C CA . ASN A 1 85 ? 11.744 6.337 -25.707 1.00 67.62 85 ASN A CA 1
ATOM 643 C C . ASN A 1 85 ? 10.595 6.307 -24.681 1.00 67.62 85 ASN A C 1
ATOM 645 O O . ASN A 1 85 ? 9.657 5.527 -24.850 1.00 67.62 85 ASN A O 1
ATOM 649 N N . LEU A 1 86 ? 10.650 7.116 -23.617 1.00 65.50 86 LEU A N 1
ATOM 650 C CA . LEU A 1 86 ? 9.598 7.157 -22.588 1.00 65.50 86 LEU A CA 1
ATOM 651 C C . LEU A 1 86 ? 8.375 8.013 -22.988 1.00 65.50 86 LEU A C 1
ATOM 653 O O . LEU A 1 86 ? 7.307 7.862 -22.389 1.00 65.50 86 LEU A O 1
ATOM 657 N N . GLN A 1 87 ? 8.476 8.843 -24.033 1.00 62.31 87 GLN A N 1
ATOM 658 C CA . GLN A 1 87 ? 7.361 9.654 -24.543 1.00 62.31 87 GLN A CA 1
ATOM 659 C C . GLN A 1 87 ? 6.240 8.799 -25.146 1.00 62.31 87 GLN A C 1
ATOM 661 O O . GLN A 1 87 ? 5.072 9.171 -25.053 1.00 62.31 87 GLN A O 1
ATOM 666 N N . GLN A 1 88 ? 6.556 7.614 -25.684 1.00 59.81 88 GLN A N 1
ATOM 667 C CA . GLN A 1 88 ? 5.545 6.689 -26.223 1.00 59.81 88 GLN A CA 1
ATOM 668 C C . GLN A 1 88 ? 4.540 6.206 -25.161 1.00 59.81 88 GLN A C 1
ATOM 670 O O . GLN A 1 88 ? 3.449 5.755 -25.497 1.00 59.81 88 GLN A O 1
ATOM 675 N N . PHE A 1 89 ? 4.898 6.313 -23.878 1.00 63.50 89 PHE A N 1
ATOM 676 C CA . PHE A 1 89 ? 4.043 5.941 -22.752 1.00 63.50 89 PHE A CA 1
ATOM 677 C C . PHE A 1 89 ? 3.301 7.143 -22.146 1.00 63.50 89 PHE A C 1
ATOM 679 O O . PHE A 1 89 ? 2.721 7.018 -21.071 1.00 63.50 89 PHE A O 1
ATOM 686 N N . GLY A 1 90 ? 3.333 8.314 -22.801 1.00 58.81 90 GLY A N 1
ATOM 687 C CA . GLY A 1 90 ? 2.687 9.537 -22.308 1.00 58.81 90 GLY A CA 1
ATOM 688 C C . GLY A 1 90 ? 3.345 10.122 -21.055 1.00 58.81 90 GLY A C 1
ATOM 689 O O . GLY A 1 90 ? 2.780 10.997 -20.405 1.00 58.81 90 GLY A O 1
ATOM 690 N N . LEU A 1 91 ? 4.548 9.650 -20.713 1.00 61.19 91 LEU A N 1
ATOM 691 C CA . LEU A 1 91 ? 5.303 10.082 -19.538 1.00 61.19 91 LEU A CA 1
ATOM 692 C C . LEU A 1 91 ? 6.012 11.433 -19.751 1.00 61.19 91 LEU A C 1
ATOM 694 O O . LEU A 1 91 ? 6.629 11.964 -18.834 1.00 61.19 91 LEU A O 1
ATOM 698 N N . ASP A 1 92 ? 5.881 12.003 -20.949 1.00 55.28 92 ASP A N 1
ATOM 699 C CA . ASP A 1 92 ? 6.421 13.301 -21.359 1.00 55.28 92 ASP A CA 1
ATOM 700 C C . ASP A 1 92 ? 6.063 14.427 -20.372 1.00 55.28 92 ASP A C 1
ATOM 702 O O . ASP A 1 92 ? 6.910 15.230 -20.003 1.00 55.28 92 ASP A O 1
ATOM 706 N N . VAL A 1 93 ? 4.842 14.421 -19.823 1.00 55.53 93 VAL A N 1
ATOM 707 C CA . VAL A 1 93 ? 4.375 15.432 -18.853 1.00 55.53 93 VAL A CA 1
ATOM 708 C C . VAL A 1 93 ? 5.114 15.364 -17.509 1.00 55.53 93 VAL A C 1
ATOM 710 O O . VAL A 1 93 ? 5.265 16.385 -16.844 1.00 55.53 93 VAL A O 1
ATOM 713 N N . VAL A 1 94 ? 5.589 14.185 -17.096 1.00 55.25 94 VAL A N 1
ATOM 714 C CA . VAL A 1 94 ? 6.288 13.995 -15.809 1.00 55.25 94 VAL A CA 1
ATOM 715 C C . VAL A 1 94 ? 7.765 14.386 -15.914 1.00 55.25 94 VAL A C 1
ATOM 717 O O . VAL A 1 94 ? 8.357 14.826 -14.931 1.00 55.25 94 VAL A O 1
ATOM 720 N N . PHE A 1 95 ? 8.344 14.265 -17.110 1.00 57.19 95 PHE A N 1
ATOM 721 C CA . PHE A 1 95 ? 9.760 14.520 -17.391 1.00 57.19 95 PHE A CA 1
ATOM 722 C C . PHE A 1 95 ? 9.978 15.765 -18.265 1.00 57.19 95 PHE A C 1
ATOM 724 O O . PHE A 1 95 ? 11.053 15.943 -18.829 1.00 57.19 95 PHE A O 1
ATOM 731 N N . ASN A 1 96 ? 8.992 16.658 -18.367 1.00 48.53 96 ASN A N 1
ATOM 732 C CA . ASN A 1 96 ? 9.159 17.932 -19.059 1.00 48.53 96 ASN A CA 1
ATOM 733 C C . ASN A 1 96 ? 9.955 18.906 -18.176 1.00 48.53 96 ASN A C 1
ATOM 735 O O . ASN A 1 96 ? 9.395 19.772 -17.502 1.00 48.53 96 ASN A O 1
ATOM 739 N N . THR A 1 97 ? 11.277 18.743 -18.126 1.00 50.81 97 THR A N 1
ATOM 740 C CA . THR A 1 97 ? 12.156 19.792 -17.609 1.00 50.81 97 THR A CA 1
ATOM 741 C C . THR A 1 97 ? 12.451 20.756 -18.740 1.00 50.81 97 THR A C 1
ATOM 743 O O . THR A 1 97 ? 13.201 20.443 -19.660 1.00 50.81 97 THR A O 1
ATOM 746 N N . THR A 1 98 ? 11.917 21.963 -18.624 1.00 49.00 98 THR A N 1
ATOM 747 C CA . THR A 1 98 ? 12.166 23.123 -19.491 1.00 49.00 98 THR A CA 1
ATOM 748 C C . THR A 1 98 ? 13.616 23.636 -19.457 1.00 49.00 98 THR A C 1
ATOM 750 O O . THR A 1 98 ? 13.856 24.781 -19.816 1.00 49.00 98 THR A O 1
ATOM 753 N N . ASN A 1 99 ? 14.582 22.830 -19.005 1.00 47.53 99 ASN A N 1
ATOM 754 C CA . ASN A 1 99 ? 15.991 23.194 -18.907 1.00 47.53 99 ASN A CA 1
ATOM 755 C C . ASN A 1 99 ? 16.856 22.081 -19.518 1.00 47.53 99 ASN A C 1
ATOM 757 O O . ASN A 1 99 ? 16.870 20.951 -19.028 1.00 47.53 99 ASN A O 1
ATOM 761 N N . ASP A 1 100 ? 17.565 22.449 -20.583 1.00 44.03 100 ASP A N 1
ATOM 762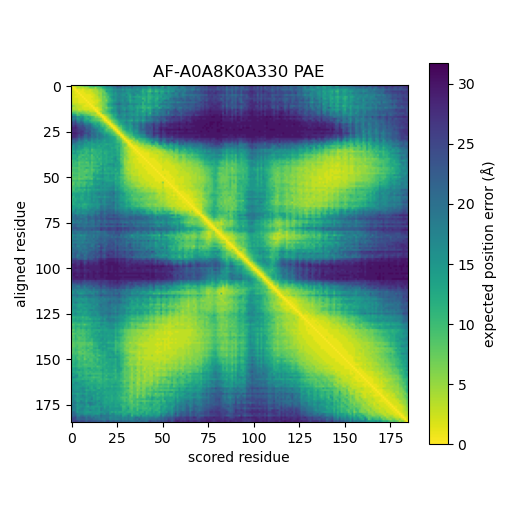 C CA . ASP A 1 100 ? 18.463 21.672 -21.446 1.00 44.03 1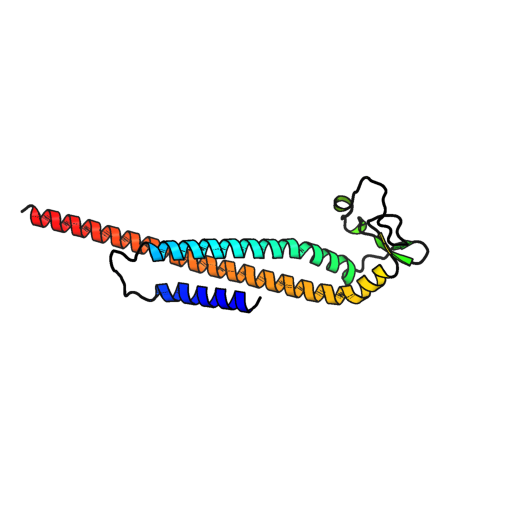00 ASP A CA 1
ATOM 763 C C . ASP A 1 100 ? 19.680 21.046 -20.735 1.00 44.03 100 ASP A C 1
ATOM 765 O O . ASP A 1 100 ? 20.833 21.314 -21.076 1.00 44.03 100 ASP A O 1
ATOM 769 N N . THR A 1 101 ? 19.478 20.178 -19.750 1.00 43.62 101 THR A N 1
ATOM 770 C CA . THR A 1 101 ? 20.560 19.293 -19.299 1.00 43.62 101 THR A CA 1
ATOM 771 C C . THR A 1 101 ? 20.124 17.850 -19.461 1.00 43.62 101 THR A C 1
ATOM 773 O O . THR A 1 101 ? 19.532 17.292 -18.533 1.00 43.62 101 THR A O 1
ATOM 776 N N . PRO A 1 102 ? 20.384 17.234 -20.632 1.00 45.69 102 PRO A N 1
ATOM 777 C CA . PRO A 1 102 ? 20.249 15.796 -20.775 1.00 45.69 102 PRO A CA 1
ATOM 778 C C . PRO A 1 102 ? 21.021 15.114 -19.652 1.00 45.69 102 PRO A C 1
ATOM 780 O O . PRO A 1 102 ? 22.170 15.462 -19.364 1.00 45.69 102 PRO A O 1
ATOM 783 N N . ALA A 1 103 ? 20.367 14.161 -18.987 1.00 43.72 103 ALA A N 1
ATOM 784 C CA . ALA A 1 103 ? 21.059 13.249 -18.099 1.00 43.72 103 ALA A CA 1
ATOM 785 C C . ALA A 1 103 ? 22.201 12.645 -18.916 1.00 43.72 103 ALA A C 1
ATOM 787 O O . ALA A 1 103 ? 21.977 12.026 -19.951 1.00 43.72 103 ALA A O 1
ATOM 788 N N . ASN A 1 104 ? 23.427 12.933 -18.494 1.00 42.88 104 ASN A N 1
ATOM 789 C CA . ASN A 1 104 ? 24.649 12.613 -19.209 1.00 42.88 104 ASN A CA 1
ATOM 790 C C . ASN A 1 104 ? 24.910 11.100 -19.084 1.00 42.88 104 ASN A C 1
ATOM 792 O O . ASN A 1 104 ? 25.818 10.659 -18.385 1.00 42.88 104 ASN A O 1
ATOM 796 N N . THR A 1 105 ? 24.053 10.286 -19.700 1.00 44.09 105 THR A N 1
ATOM 797 C CA . THR A 1 105 ? 24.150 8.825 -19.778 1.00 44.09 105 THR A CA 1
ATOM 798 C C . THR A 1 105 ? 24.807 8.429 -21.094 1.00 44.09 105 THR A C 1
ATOM 800 O O . THR A 1 105 ? 24.330 7.560 -21.803 1.00 44.09 105 THR A O 1
ATOM 803 N N . GLY A 1 106 ? 25.900 9.098 -21.465 1.00 44.75 106 GLY A N 1
ATOM 804 C CA . GLY A 1 106 ? 26.835 8.664 -22.505 1.00 44.75 106 GLY A CA 1
ATOM 805 C C . GLY A 1 106 ? 26.310 8.423 -23.929 1.00 44.75 106 GLY A C 1
ATOM 806 O O . GLY A 1 106 ? 27.153 8.168 -24.780 1.00 44.75 106 GLY A O 1
ATOM 807 N N . LEU A 1 107 ? 25.000 8.468 -24.223 1.00 51.59 107 LEU A N 1
ATOM 808 C CA . LEU A 1 107 ? 24.468 8.103 -25.543 1.00 51.59 107 LEU A CA 1
ATOM 809 C C . LEU A 1 107 ? 23.005 8.508 -25.860 1.00 51.59 107 LEU A C 1
ATOM 811 O O . LEU A 1 107 ? 22.490 8.088 -26.896 1.00 51.59 107 LEU A O 1
ATOM 815 N N . GLY A 1 108 ? 22.325 9.279 -25.004 1.00 50.19 108 GLY A N 1
ATOM 816 C CA . GLY A 1 108 ? 20.990 9.842 -25.268 1.00 50.19 108 GLY A CA 1
ATOM 817 C C . GLY A 1 108 ? 21.043 11.369 -25.306 1.00 50.19 108 GLY A C 1
ATOM 818 O O . GLY A 1 108 ? 21.754 11.971 -24.500 1.00 50.19 108 GLY A O 1
ATOM 819 N N . ASN A 1 109 ? 20.319 12.002 -26.233 1.00 54.88 109 ASN A N 1
ATOM 820 C CA . ASN A 1 109 ? 20.299 13.468 -26.342 1.00 54.88 109 ASN A CA 1
ATOM 821 C C . ASN A 1 109 ? 19.271 14.096 -25.393 1.00 54.88 109 ASN A C 1
ATOM 823 O O . ASN A 1 109 ? 19.318 15.303 -25.167 1.00 54.88 109 ASN A O 1
ATOM 827 N N . ASN A 1 110 ? 18.364 13.289 -24.829 1.00 57.94 110 ASN A N 1
ATOM 828 C CA . ASN A 1 110 ? 17.281 13.740 -23.963 1.00 57.94 110 ASN A CA 1
ATOM 829 C C . ASN A 1 110 ? 17.150 12.873 -22.693 1.00 57.94 110 ASN A C 1
ATOM 831 O O . ASN A 1 110 ? 17.401 11.673 -22.718 1.00 57.94 110 ASN A O 1
ATOM 835 N N . MET A 1 111 ? 16.673 13.457 -21.584 1.00 57.09 111 MET A N 1
ATOM 836 C CA . MET A 1 111 ? 16.433 12.764 -20.296 1.00 57.09 111 MET A CA 1
ATOM 837 C C . MET A 1 111 ? 15.437 11.588 -20.384 1.00 57.09 111 MET A C 1
ATOM 839 O O . MET A 1 111 ? 15.440 10.702 -19.534 1.00 57.09 111 MET A O 1
ATOM 843 N N . TRP A 1 112 ? 14.569 11.582 -21.393 1.00 58.66 112 TRP A N 1
ATOM 844 C CA . TRP A 1 112 ? 13.547 10.555 -21.605 1.00 58.66 112 TRP A CA 1
ATOM 845 C C . TRP A 1 112 ? 14.026 9.396 -22.499 1.00 58.66 112 TRP A C 1
ATOM 847 O O . TRP A 1 112 ? 13.220 8.535 -22.862 1.00 58.66 112 TRP A O 1
ATOM 857 N N . GLU A 1 113 ? 15.318 9.357 -22.848 1.00 67.19 113 GLU A N 1
ATOM 858 C CA . GLU A 1 113 ? 15.940 8.318 -23.675 1.00 67.19 113 GLU A CA 1
ATOM 859 C C . GLU A 1 113 ? 16.903 7.457 -22.847 1.00 67.19 113 GLU A C 1
ATOM 861 O O . GLU A 1 113 ? 17.894 7.946 -22.308 1.00 67.19 113 GLU A O 1
ATOM 866 N N . TYR A 1 114 ? 16.646 6.148 -22.790 1.00 70.31 114 TYR A N 1
ATOM 867 C CA . TYR A 1 114 ? 17.580 5.171 -22.217 1.00 70.31 114 TYR A CA 1
ATOM 868 C C . TYR A 1 114 ? 18.138 4.277 -23.327 1.00 70.31 114 TYR A C 1
ATOM 870 O O . TYR A 1 114 ? 17.388 3.524 -23.950 1.00 70.31 114 TYR A O 1
ATOM 878 N N . CYS A 1 115 ? 19.448 4.352 -23.577 1.00 73.88 115 CYS A N 1
ATOM 879 C CA . CYS A 1 115 ? 20.123 3.696 -24.702 1.00 73.88 115 CYS A CA 1
ATOM 880 C C . CYS A 1 115 ? 21.253 2.753 -24.258 1.00 73.88 115 CYS A C 1
ATOM 882 O O . CYS A 1 115 ? 21.830 2.891 -23.180 1.00 73.88 115 CYS A O 1
ATOM 884 N N . GLY A 1 116 ? 21.609 1.805 -25.129 1.00 72.50 116 GLY A N 1
ATOM 885 C CA . GLY A 1 116 ? 22.845 1.029 -25.011 1.00 72.50 116 GLY A CA 1
ATOM 886 C C . GLY A 1 116 ? 22.828 -0.027 -23.904 1.00 72.50 116 GLY A C 1
ATOM 887 O O . GLY A 1 116 ? 21.926 -0.863 -23.831 1.00 72.50 116 GLY A O 1
ATOM 888 N N . ASN A 1 117 ? 23.861 -0.041 -23.057 1.00 72.69 117 ASN A N 1
ATOM 889 C CA . ASN A 1 117 ? 24.045 -1.102 -22.060 1.00 72.69 117 ASN A CA 1
ATOM 890 C C . ASN A 1 117 ? 22.965 -1.088 -20.964 1.00 72.69 117 ASN A C 1
ATOM 892 O O . ASN A 1 117 ? 22.629 -2.141 -20.422 1.00 72.69 117 ASN A O 1
ATOM 896 N N . ASP A 1 118 ? 22.392 0.081 -20.675 1.00 70.62 118 ASP A N 1
ATOM 897 C CA . ASP A 1 118 ? 21.321 0.237 -19.688 1.00 70.62 118 ASP A CA 1
ATOM 898 C C . ASP A 1 118 ? 19.987 -0.315 -20.205 1.00 70.62 118 ASP A C 1
ATOM 900 O O . ASP A 1 118 ? 19.262 -0.967 -19.452 1.00 70.62 118 ASP A O 1
ATOM 904 N N . TYR A 1 119 ? 19.709 -0.170 -21.508 1.00 73.00 119 TYR A N 1
ATOM 905 C CA . TYR A 1 119 ? 18.578 -0.836 -22.166 1.00 73.00 119 TYR A CA 1
ATOM 906 C C . TYR A 1 119 ? 18.718 -2.362 -22.099 1.00 73.00 119 TYR A C 1
ATOM 908 O O . TYR A 1 119 ? 17.776 -3.059 -21.724 1.00 73.00 119 TYR A O 1
ATOM 916 N N . ASN A 1 120 ? 19.913 -2.886 -22.391 1.00 72.62 120 ASN A N 1
ATOM 917 C CA . ASN A 1 120 ? 20.165 -4.328 -22.358 1.00 72.62 120 ASN A CA 1
ATOM 918 C C . ASN A 1 120 ? 20.027 -4.912 -20.942 1.00 72.62 120 ASN A C 1
ATOM 920 O O . ASN A 1 120 ? 19.456 -5.990 -20.786 1.00 72.62 120 ASN A O 1
ATOM 924 N N . LYS A 1 121 ? 20.496 -4.201 -19.906 1.00 75.44 121 LYS A N 1
ATOM 925 C CA . LYS A 1 121 ? 20.294 -4.601 -18.501 1.00 75.44 121 LYS A CA 1
ATOM 926 C C . LYS A 1 121 ? 18.824 -4.553 -18.099 1.00 75.44 121 LYS A C 1
ATOM 928 O O . LYS A 1 121 ? 18.325 -5.505 -17.508 1.00 75.44 121 LYS A O 1
ATOM 933 N N . PHE A 1 122 ? 18.114 -3.486 -18.465 1.00 74.69 122 PHE A N 1
ATOM 934 C CA . PHE A 1 122 ? 16.680 -3.368 -18.207 1.00 74.69 122 PHE A CA 1
ATOM 935 C C . PHE A 1 122 ? 15.884 -4.492 -18.884 1.00 74.69 122 PHE A C 1
ATOM 937 O O . PHE A 1 122 ? 14.971 -5.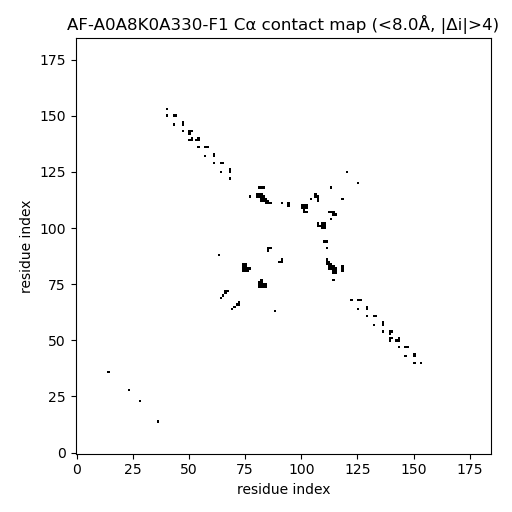047 -18.280 1.00 74.69 122 PHE A O 1
ATOM 944 N N . GLN A 1 123 ? 16.249 -4.878 -20.107 1.00 74.25 123 GLN A N 1
ATOM 945 C CA . GLN A 1 123 ? 15.600 -5.980 -20.813 1.00 74.25 123 GLN A CA 1
ATOM 946 C C . GLN A 1 123 ? 15.950 -7.356 -20.221 1.00 74.25 123 GLN A C 1
ATOM 948 O O . GLN A 1 123 ? 15.081 -8.226 -20.171 1.00 74.25 123 GLN A O 1
ATOM 953 N N . ALA A 1 124 ? 17.192 -7.554 -19.769 1.00 77.12 124 ALA A N 1
ATOM 954 C CA . ALA A 1 124 ? 17.633 -8.807 -19.157 1.00 77.12 124 ALA A CA 1
ATOM 955 C C . ALA A 1 124 ? 16.987 -9.038 -17.779 1.00 77.12 124 ALA A C 1
ATOM 957 O O . ALA A 1 124 ? 16.432 -10.109 -17.533 1.00 77.12 124 ALA A O 1
ATOM 958 N N . ASP A 1 125 ? 16.991 -8.022 -16.913 1.00 77.81 125 ASP A N 1
ATOM 959 C CA . ASP A 1 125 ? 16.515 -8.146 -15.528 1.00 77.81 125 ASP A CA 1
ATOM 960 C C . ASP A 1 125 ? 15.032 -7.761 -15.363 1.00 77.81 125 ASP A C 1
ATOM 962 O O . ASP A 1 125 ? 14.387 -8.122 -14.372 1.00 77.81 125 ASP A O 1
ATOM 966 N N . GLY A 1 126 ? 14.446 -7.063 -16.339 1.00 73.88 126 GLY A N 1
ATOM 967 C CA . GLY A 1 126 ? 13.091 -6.510 -16.257 1.00 73.88 126 GLY A CA 1
ATOM 968 C C . GLY A 1 126 ? 11.999 -7.557 -16.045 1.00 73.88 126 GLY A C 1
ATOM 969 O O . GLY A 1 126 ? 11.046 -7.303 -15.311 1.00 73.88 126 GLY A O 1
ATOM 970 N N . PHE A 1 127 ? 12.148 -8.762 -16.607 1.00 74.94 127 PHE A N 1
ATOM 971 C CA . PHE A 1 127 ? 11.182 -9.847 -16.398 1.00 74.94 127 PHE A CA 1
ATOM 972 C C . PHE A 1 127 ? 11.182 -10.358 -14.949 1.00 74.94 127 PHE A C 1
ATOM 974 O O . PHE A 1 127 ? 10.124 -10.616 -14.369 1.00 74.94 127 PHE A O 1
ATOM 981 N N . GLN A 1 128 ? 12.362 -10.473 -14.334 1.00 81.00 128 GLN A N 1
ATOM 982 C CA . GLN A 1 128 ? 12.478 -10.898 -12.941 1.00 81.00 128 GLN A CA 1
ATOM 983 C C . GLN A 1 128 ? 11.925 -9.826 -11.994 1.00 81.00 128 GLN A C 1
ATOM 985 O O . GLN A 1 128 ? 11.168 -10.156 -11.076 1.00 81.00 128 GLN A O 1
ATOM 990 N N . LEU A 1 129 ? 12.243 -8.550 -12.242 1.00 79.56 129 LEU A N 1
ATOM 991 C CA . LEU A 1 129 ? 11.688 -7.433 -11.473 1.00 79.56 129 LEU A CA 1
ATOM 992 C C . LEU A 1 129 ? 10.160 -7.364 -11.592 1.00 79.56 129 LEU A C 1
ATOM 994 O O . LEU A 1 129 ? 9.482 -7.188 -10.581 1.00 79.56 129 LEU A O 1
ATOM 998 N N . PHE A 1 130 ? 9.609 -7.563 -12.791 1.00 79.19 130 PHE A N 1
ATOM 999 C CA . PHE A 1 130 ? 8.165 -7.569 -13.022 1.00 79.19 130 PHE A CA 1
ATOM 1000 C C . PHE A 1 130 ? 7.440 -8.636 -12.193 1.00 79.19 130 PHE A C 1
ATOM 1002 O O . PHE A 1 130 ? 6.450 -8.331 -11.527 1.00 79.19 130 PHE A O 1
ATOM 1009 N N . ASN A 1 131 ? 7.957 -9.868 -12.162 1.00 82.19 131 ASN A N 1
ATOM 1010 C CA . ASN A 1 131 ? 7.353 -10.943 -11.371 1.00 82.19 131 ASN A CA 1
ATOM 1011 C C . ASN A 1 131 ? 7.374 -10.634 -9.869 1.00 82.19 131 ASN A C 1
ATOM 1013 O O . ASN A 1 131 ? 6.366 -10.820 -9.187 1.00 82.19 131 ASN A O 1
ATOM 1017 N N . LEU A 1 132 ? 8.495 -10.119 -9.353 1.00 85.06 132 LEU A N 1
ATOM 1018 C CA . LEU A 1 132 ? 8.601 -9.701 -7.950 1.00 85.06 132 LEU A CA 1
ATOM 1019 C C . LEU A 1 132 ? 7.592 -8.596 -7.619 1.00 85.06 132 LEU A C 1
ATOM 1021 O O . LEU A 1 132 ? 6.985 -8.600 -6.546 1.00 85.06 132 LEU A O 1
ATOM 1025 N N . TYR A 1 133 ? 7.383 -7.681 -8.559 1.00 83.81 133 TYR A N 1
ATOM 1026 C CA . TYR A 1 133 ? 6.475 -6.563 -8.393 1.00 83.81 133 TYR A CA 1
ATOM 1027 C C . TYR A 1 133 ? 5.000 -6.980 -8.419 1.00 83.81 133 TYR A C 1
ATOM 1029 O O . TYR A 1 133 ? 4.229 -6.549 -7.561 1.00 83.81 133 TYR A O 1
ATOM 1037 N N . ILE A 1 134 ? 4.617 -7.898 -9.316 1.00 85.50 134 ILE A N 1
ATOM 1038 C CA . ILE A 1 134 ? 3.277 -8.505 -9.315 1.00 85.50 134 ILE A CA 1
ATOM 1039 C C . ILE A 1 134 ? 3.009 -9.217 -7.995 1.00 85.50 134 ILE A C 1
ATOM 1041 O O . ILE A 1 134 ? 1.954 -9.017 -7.397 1.00 85.50 134 ILE A O 1
ATOM 1045 N N . VAL A 1 135 ? 3.950 -10.039 -7.522 1.00 88.56 135 VAL A N 1
ATOM 1046 C CA . VAL A 1 135 ? 3.780 -10.770 -6.259 1.00 88.56 135 VAL A CA 1
ATOM 1047 C C . VAL A 1 135 ? 3.596 -9.794 -5.094 1.00 88.56 135 VAL A C 1
ATOM 1049 O O . VAL A 1 135 ? 2.720 -10.003 -4.253 1.00 88.56 135 VAL A O 1
ATOM 1052 N N . ALA A 1 136 ? 4.360 -8.699 -5.069 1.00 87.56 136 ALA A N 1
ATOM 1053 C CA . ALA A 1 136 ? 4.204 -7.648 -4.068 1.00 87.56 136 ALA A CA 1
ATOM 1054 C C . ALA A 1 136 ? 2.833 -6.952 -4.157 1.00 87.56 136 ALA A C 1
ATOM 1056 O O . ALA A 1 136 ? 2.191 -6.750 -3.124 1.00 87.56 136 ALA A O 1
ATOM 1057 N N . LEU A 1 137 ? 2.357 -6.634 -5.365 1.00 88.06 137 LEU A N 1
ATOM 1058 C CA . LEU A 1 137 ? 1.060 -5.991 -5.586 1.00 88.06 137 LEU A CA 1
ATOM 1059 C C . LEU A 1 137 ? -0.103 -6.901 -5.177 1.00 88.06 137 LEU A C 1
ATOM 1061 O O . LEU A 1 137 ? -0.982 -6.479 -4.429 1.00 88.06 137 LEU A O 1
ATOM 1065 N N . VAL A 1 138 ? -0.083 -8.166 -5.600 1.00 89.75 138 VAL A N 1
ATOM 1066 C CA . VAL A 1 138 ? -1.086 -9.163 -5.199 1.00 89.75 138 VAL A CA 1
ATOM 1067 C C . VAL A 1 138 ? -1.074 -9.339 -3.683 1.00 89.75 138 VAL A C 1
ATOM 1069 O O . VAL A 1 138 ? -2.134 -9.314 -3.060 1.00 89.75 138 VAL A O 1
ATOM 1072 N N . GLY A 1 139 ? 0.108 -9.441 -3.067 1.00 87.94 139 GLY A N 1
ATOM 1073 C CA . GLY A 1 139 ? 0.245 -9.515 -1.614 1.00 87.94 139 GLY A CA 1
ATOM 1074 C C . GLY A 1 139 ? -0.366 -8.307 -0.898 1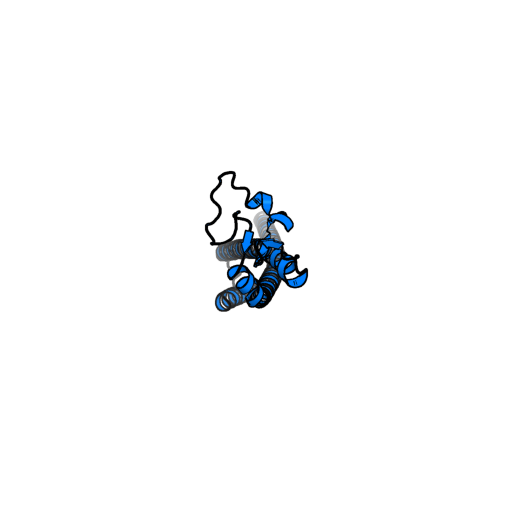.00 87.94 139 GLY A C 1
ATOM 1075 O O . GLY A 1 139 ? -1.133 -8.478 0.050 1.00 87.94 139 GLY A O 1
ATOM 1076 N N . ALA A 1 140 ? -0.096 -7.091 -1.375 1.00 87.50 140 ALA A N 1
ATOM 1077 C CA . ALA A 1 140 ? -0.672 -5.867 -0.820 1.00 87.50 140 ALA A CA 1
ATOM 1078 C C . ALA A 1 140 ? -2.207 -5.820 -0.979 1.00 87.50 140 ALA A C 1
ATOM 1080 O O . ALA A 1 140 ? -2.916 -5.454 -0.037 1.00 87.50 140 ALA A O 1
ATOM 1081 N N . LEU A 1 141 ? -2.744 -6.279 -2.115 1.00 87.00 141 LEU A N 1
ATOM 1082 C CA . LEU A 1 141 ? -4.190 -6.388 -2.341 1.00 87.00 141 LEU A CA 1
ATOM 1083 C C . LEU A 1 141 ? -4.851 -7.415 -1.412 1.00 87.00 141 LEU A C 1
ATOM 1085 O O . LEU A 1 141 ? -5.893 -7.137 -0.823 1.00 87.00 141 LEU A O 1
ATOM 1089 N N . VAL A 1 142 ? -4.234 -8.580 -1.205 1.00 89.88 142 VAL A N 1
ATOM 1090 C CA . VAL A 1 142 ? -4.754 -9.578 -0.254 1.00 89.88 142 VAL A CA 1
ATOM 1091 C C . VAL A 1 142 ? -4.791 -9.012 1.168 1.00 89.88 142 VAL A C 1
ATOM 1093 O O . VAL A 1 142 ? -5.781 -9.196 1.883 1.00 89.88 142 VAL A O 1
ATOM 1096 N N . VAL A 1 143 ? -3.749 -8.282 1.578 1.00 87.56 143 VAL A N 1
ATOM 1097 C CA . VAL A 1 143 ? -3.697 -7.636 2.900 1.00 87.56 143 VAL A CA 1
ATOM 1098 C C . VAL A 1 143 ? -4.786 -6.571 3.039 1.00 87.56 143 VAL A C 1
ATOM 1100 O O . VAL A 1 143 ? -5.495 -6.565 4.046 1.00 87.56 143 VAL A O 1
ATOM 1103 N N . THR A 1 144 ? -4.973 -5.705 2.040 1.00 87.12 144 THR A N 1
ATOM 1104 C CA . THR A 1 144 ? -6.024 -4.670 2.085 1.00 87.12 144 THR A CA 1
ATOM 1105 C C . THR A 1 144 ? -7.424 -5.281 2.153 1.00 87.12 144 THR A C 1
ATOM 1107 O O . THR A 1 144 ? -8.208 -4.880 3.012 1.00 87.12 144 THR A O 1
ATOM 1110 N N . ILE A 1 145 ? -7.725 -6.302 1.344 1.00 88.62 145 ILE A N 1
ATOM 1111 C CA . ILE A 1 145 ? -9.019 -7.009 1.379 1.00 88.62 145 ILE A CA 1
ATOM 1112 C C . ILE A 1 145 ? -9.248 -7.676 2.744 1.00 88.62 145 ILE A C 1
ATOM 1114 O O . ILE A 1 145 ? -10.353 -7.610 3.292 1.00 88.62 145 ILE A O 1
ATOM 1118 N N . SER A 1 146 ? -8.208 -8.283 3.321 1.00 86.69 146 SER A N 1
ATOM 1119 C CA . SER A 1 146 ? -8.277 -8.904 4.651 1.00 86.69 146 SER A CA 1
ATOM 1120 C C . SER A 1 146 ? -8.566 -7.869 5.745 1.00 86.69 146 SER A C 1
ATOM 1122 O O . SER A 1 146 ? -9.406 -8.102 6.616 1.00 86.69 146 SER A O 1
ATOM 1124 N N . LEU A 1 147 ? -7.927 -6.696 5.677 1.00 84.12 147 LEU A N 1
ATOM 1125 C CA . LEU A 1 147 ? -8.171 -5.587 6.604 1.00 84.12 147 LEU A CA 1
ATOM 1126 C C . LEU A 1 147 ? -9.600 -5.035 6.485 1.00 84.12 147 LEU A C 1
ATOM 1128 O O . LEU A 1 147 ? -10.208 -4.736 7.510 1.00 84.12 147 LEU A O 1
ATOM 1132 N N . VAL A 1 148 ? -10.175 -4.967 5.278 1.00 87.50 148 VAL A N 1
ATOM 1133 C CA . VAL A 1 148 ? -11.584 -4.567 5.078 1.00 87.50 148 VAL A CA 1
ATOM 1134 C C . VAL A 1 148 ? -12.540 -5.541 5.764 1.00 87.50 148 VAL A C 1
ATOM 1136 O O . VAL A 1 148 ? -13.449 -5.112 6.480 1.00 87.50 148 VAL A O 1
ATOM 1139 N N . HIS A 1 149 ? -12.323 -6.849 5.599 1.00 86.19 149 HIS A N 1
ATOM 1140 C CA . HIS A 1 149 ? -13.140 -7.867 6.267 1.00 86.19 149 HIS A CA 1
ATOM 1141 C C . HIS A 1 149 ? -13.025 -7.751 7.787 1.00 86.19 149 HIS A C 1
ATOM 1143 O O . HIS A 1 149 ? -14.033 -7.763 8.494 1.00 86.19 149 HIS A O 1
ATOM 1149 N N . TYR A 1 150 ? -11.806 -7.560 8.290 1.00 81.69 150 TYR A N 1
ATOM 1150 C CA . TYR A 1 150 ? -11.564 -7.384 9.715 1.00 81.69 150 TYR A CA 1
ATOM 1151 C C . TYR A 1 150 ? -12.250 -6.126 10.281 1.00 81.69 150 TYR A C 1
ATOM 1153 O O . TYR A 1 150 ? -12.943 -6.213 11.297 1.00 81.69 150 TYR A O 1
ATOM 1161 N N . LEU A 1 151 ? -12.148 -4.977 9.601 1.00 81.69 151 LEU A N 1
ATOM 1162 C CA . LEU A 1 151 ? -12.835 -3.736 9.987 1.00 81.69 151 LEU A CA 1
ATOM 1163 C C . LEU A 1 151 ? -14.362 -3.889 9.964 1.00 81.69 151 LEU A C 1
ATOM 1165 O O . LEU A 1 151 ? -15.044 -3.356 10.839 1.00 81.69 151 LEU A O 1
ATOM 1169 N N . THR A 1 152 ? -14.897 -4.650 9.007 1.00 84.50 152 THR A N 1
ATOM 1170 C CA . THR A 1 152 ? -16.338 -4.932 8.912 1.00 84.50 152 THR A CA 1
ATOM 1171 C C . THR A 1 152 ? -16.821 -5.772 10.094 1.00 84.50 152 THR A C 1
ATOM 1173 O O . THR A 1 152 ? -17.815 -5.433 10.733 1.00 84.50 152 THR A O 1
ATOM 1176 N N . CYS A 1 153 ? -16.092 -6.828 10.460 1.00 82.38 153 CYS A N 1
ATOM 1177 C CA . CYS A 1 153 ? -16.408 -7.615 11.655 1.00 82.38 153 CYS A CA 1
ATOM 1178 C C . CYS A 1 153 ? -16.356 -6.756 12.924 1.00 82.38 153 CYS A C 1
ATOM 1180 O O . CYS A 1 153 ? -17.202 -6.879 13.813 1.00 82.38 153 CYS A O 1
ATOM 1182 N N . LEU A 1 154 ? -15.375 -5.858 13.009 1.00 77.94 154 LEU A N 1
ATOM 1183 C CA . LEU A 1 154 ? -15.185 -5.041 14.195 1.00 77.94 154 LEU A CA 1
ATOM 1184 C C . LEU A 1 154 ? -16.232 -3.925 14.320 1.00 77.94 154 LEU A C 1
ATOM 1186 O O . LEU A 1 154 ? -16.662 -3.622 15.434 1.00 77.94 154 LEU A O 1
ATOM 1190 N N . SER A 1 155 ? -16.715 -3.371 13.205 1.00 80.25 155 SER A N 1
ATOM 1191 C CA . SER A 1 155 ? -17.806 -2.388 13.207 1.00 80.25 155 SER A CA 1
ATOM 1192 C C . SER A 1 155 ? -19.133 -3.003 13.664 1.00 80.25 155 SER A C 1
ATOM 1194 O O . SER A 1 155 ? -19.832 -2.402 14.484 1.00 80.2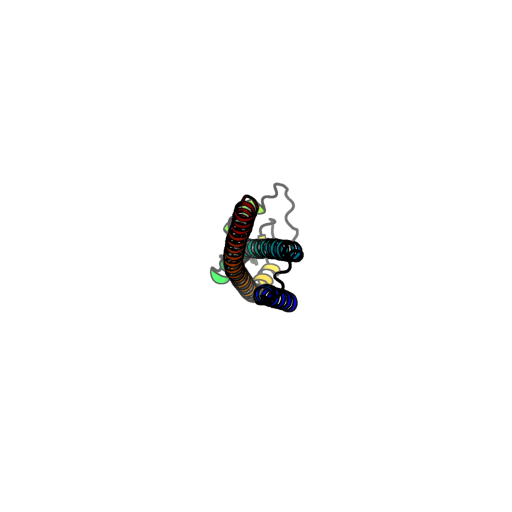5 155 SER A O 1
ATOM 1196 N N . VAL A 1 156 ? -19.439 -4.231 13.229 1.00 82.00 156 VAL A N 1
ATOM 1197 C CA . VAL A 1 156 ? -20.613 -4.992 13.691 1.00 82.00 156 VAL A CA 1
ATOM 1198 C C . VAL A 1 156 ? -20.515 -5.271 15.192 1.00 82.00 156 VAL A C 1
ATOM 1200 O O . VAL A 1 156 ? -21.471 -5.026 15.933 1.00 82.00 156 VAL A O 1
ATOM 1203 N N . ASN A 1 157 ? -19.345 -5.706 15.667 1.00 79.19 157 ASN A N 1
ATOM 1204 C CA . ASN A 1 157 ? -19.111 -5.953 17.092 1.00 79.19 157 ASN A CA 1
ATOM 1205 C C . ASN A 1 157 ? -19.254 -4.673 17.927 1.00 79.19 157 ASN A C 1
ATOM 1207 O O . ASN A 1 157 ? -19.889 -4.683 18.985 1.00 79.19 157 ASN A O 1
ATOM 1211 N N . TYR A 1 158 ? -18.720 -3.553 17.437 1.00 75.88 158 TYR A N 1
ATOM 1212 C CA . TYR A 1 158 ? -18.868 -2.253 18.081 1.00 75.88 158 TYR A CA 1
ATOM 1213 C C . TYR A 1 158 ? -20.340 -1.810 18.148 1.00 75.88 158 TYR A C 1
ATOM 1215 O O . TYR A 1 158 ? -20.803 -1.368 19.204 1.00 75.88 158 TYR A O 1
ATOM 1223 N N . ALA A 1 159 ? -21.105 -1.985 17.065 1.00 79.25 159 ALA A N 1
ATOM 1224 C CA . ALA A 1 159 ? -22.534 -1.678 17.035 1.00 79.25 159 ALA A CA 1
ATOM 1225 C C . ALA A 1 159 ? -23.329 -2.542 18.027 1.00 79.25 159 ALA A C 1
ATOM 1227 O O . ALA A 1 159 ? -24.161 -2.023 18.775 1.00 79.25 159 ALA A O 1
ATOM 1228 N N . HIS A 1 160 ? -23.030 -3.841 18.102 1.00 77.81 160 HIS A N 1
ATOM 1229 C CA . HIS A 1 160 ? -23.661 -4.751 19.056 1.00 77.81 160 HIS A CA 1
ATOM 1230 C C . HIS A 1 160 ? -23.366 -4.356 20.513 1.00 77.81 160 HIS A C 1
ATOM 1232 O O . HIS A 1 160 ? -24.287 -4.263 21.327 1.00 77.81 160 HIS A O 1
ATOM 1238 N N . LEU A 1 161 ? -22.106 -4.053 20.847 1.00 75.00 161 LEU A N 1
ATOM 1239 C CA . LEU A 1 161 ? -21.721 -3.586 22.186 1.00 75.00 161 LEU A CA 1
ATOM 1240 C C . LEU A 1 161 ? -22.408 -2.267 22.557 1.00 75.00 161 LEU A C 1
ATOM 1242 O O . LEU A 1 161 ? -22.894 -2.115 23.681 1.00 75.00 161 LEU A O 1
ATOM 1246 N N . LYS A 1 162 ? -22.494 -1.325 21.612 1.00 77.69 162 LYS A N 1
ATOM 1247 C CA . LYS A 1 162 ? -23.206 -0.054 21.796 1.00 77.69 162 LYS A CA 1
ATOM 1248 C C . LYS A 1 162 ? -24.694 -0.280 22.077 1.00 77.69 162 LYS A C 1
ATOM 1250 O O . LYS A 1 162 ? -25.241 0.352 22.983 1.00 77.69 162 LYS A O 1
ATOM 1255 N N . ASN A 1 163 ? -25.329 -1.192 21.343 1.00 78.19 163 ASN A N 1
ATOM 1256 C CA . ASN A 1 163 ? -26.739 -1.532 21.533 1.00 78.19 163 ASN A CA 1
ATOM 1257 C C . ASN A 1 163 ? -26.978 -2.198 22.894 1.00 78.19 163 ASN A C 1
ATOM 1259 O O . ASN A 1 163 ? -27.864 -1.767 23.629 1.00 78.19 163 ASN A O 1
ATOM 1263 N N . MET A 1 164 ? -26.141 -3.164 23.284 1.00 77.00 164 MET A N 1
ATOM 1264 C CA . MET A 1 164 ? -26.216 -3.804 24.603 1.00 77.00 164 MET A CA 1
ATOM 1265 C C . MET A 1 164 ? -26.059 -2.784 25.736 1.00 77.00 164 MET A C 1
ATOM 1267 O O . MET A 1 164 ? -26.855 -2.775 26.673 1.00 77.00 164 MET A O 1
ATOM 1271 N N . ALA A 1 165 ? -25.090 -1.869 25.631 1.00 74.44 165 ALA A N 1
ATOM 1272 C CA . ALA A 1 165 ? -24.892 -0.814 26.623 1.00 74.44 165 ALA A CA 1
ATOM 1273 C C . ALA A 1 165 ? -26.118 0.107 26.765 1.00 74.44 165 ALA A C 1
ATOM 1275 O O . ALA A 1 165 ? -26.423 0.550 27.873 1.00 74.44 165 ALA A O 1
ATOM 1276 N N . ARG A 1 166 ? -26.837 0.385 25.669 1.00 77.56 166 ARG A N 1
ATOM 1277 C CA . ARG A 1 166 ? -28.085 1.162 25.701 1.00 77.56 166 ARG A CA 1
ATOM 1278 C C . ARG A 1 166 ? -29.207 0.397 26.408 1.00 77.56 166 ARG A C 1
ATOM 1280 O O . ARG A 1 166 ? -29.899 0.988 27.232 1.00 77.56 166 ARG A O 1
ATOM 1287 N N . SER A 1 167 ? -29.341 -0.902 26.139 1.00 76.06 167 SER A N 1
ATOM 1288 C CA . SER A 1 167 ? -30.338 -1.761 26.792 1.00 76.06 167 SER A CA 1
ATOM 1289 C C . SER A 1 167 ? -30.098 -1.903 28.297 1.00 76.06 167 SER A C 1
ATOM 1291 O O . SER A 1 167 ? -31.056 -1.884 29.065 1.00 76.06 167 SER A O 1
ATOM 1293 N N . TYR A 1 168 ? -28.837 -1.999 28.736 1.00 77.12 168 TYR A N 1
ATOM 1294 C CA . TYR A 1 168 ? -28.500 -2.012 30.164 1.00 77.12 168 TYR A CA 1
ATOM 1295 C C . TYR A 1 168 ? -28.875 -0.701 30.856 1.00 77.12 168 TYR A C 1
ATOM 1297 O O . TYR A 1 168 ? -29.522 -0.746 31.894 1.00 77.12 168 TYR A O 1
ATOM 1305 N N . LYS A 1 169 ? -28.548 0.455 30.258 1.00 79.00 169 LYS A N 1
ATOM 1306 C CA . LYS A 1 169 ? -28.932 1.761 30.818 1.00 79.00 169 LYS A CA 1
ATOM 1307 C C . LYS A 1 169 ? -30.442 1.901 31.001 1.00 79.00 169 LYS A C 1
ATOM 1309 O O . LYS A 1 169 ? -30.872 2.434 32.013 1.00 79.00 169 LYS A O 1
ATOM 1314 N N . TYR A 1 170 ? -31.231 1.418 30.040 1.00 82.00 170 TYR A N 1
ATOM 1315 C CA . TYR A 1 170 ? -32.690 1.478 30.129 1.00 82.00 170 TYR A CA 1
ATOM 1316 C C . TYR A 1 170 ? -33.233 0.639 31.294 1.00 82.00 170 TYR A C 1
ATOM 1318 O O . TYR A 1 170 ? -34.061 1.126 32.052 1.00 82.00 170 TYR A O 1
ATOM 1326 N N . LYS A 1 171 ? -32.726 -0.590 31.473 1.00 80.00 171 LYS A N 1
ATOM 1327 C CA . LYS A 1 171 ? -33.106 -1.453 32.606 1.00 80.00 171 LYS A CA 1
ATOM 1328 C C . LYS A 1 171 ? -32.731 -0.848 33.953 1.00 80.00 171 LYS A C 1
ATOM 1330 O O . LYS A 1 171 ? -33.522 -0.906 34.879 1.00 80.00 171 LYS A O 1
ATOM 1335 N N . ASP A 1 172 ? -31.541 -0.267 34.033 1.00 82.88 172 ASP A N 1
ATOM 1336 C CA . ASP A 1 172 ? -31.045 0.383 35.243 1.00 82.88 172 ASP A CA 1
ATOM 1337 C C . ASP A 1 172 ? -31.937 1.576 35.616 1.00 82.88 172 ASP A C 1
ATOM 1339 O O . ASP A 1 172 ? -32.455 1.649 36.722 1.00 82.88 172 ASP A O 1
ATOM 1343 N N . THR A 1 173 ? -32.240 2.447 34.643 1.00 83.19 173 THR A N 1
ATOM 1344 C CA . THR A 1 173 ? -33.169 3.575 34.840 1.00 83.19 173 THR A CA 1
ATOM 1345 C C . THR A 1 173 ? -34.568 3.104 35.245 1.00 83.19 173 THR A C 1
ATOM 1347 O O . THR A 1 173 ? -35.155 3.691 36.146 1.00 83.19 173 THR A O 1
ATOM 1350 N N . ASN A 1 174 ? -35.091 2.037 34.629 1.00 87.12 174 ASN A N 1
ATOM 1351 C CA . ASN A 1 174 ? -36.396 1.480 34.991 1.00 87.12 174 ASN A CA 1
ATOM 1352 C C . ASN A 1 174 ? -36.418 0.935 36.428 1.00 87.12 174 ASN A C 1
ATOM 1354 O O . ASN A 1 174 ? -37.336 1.252 37.172 1.00 87.12 174 ASN A O 1
ATOM 1358 N N . ASN A 1 175 ? -35.389 0.189 36.840 1.00 84.06 175 ASN A N 1
ATOM 1359 C CA . ASN A 1 175 ? -35.278 -0.303 38.216 1.00 84.06 175 ASN A CA 1
ATOM 1360 C C . ASN A 1 175 ? -35.233 0.849 39.233 1.00 84.06 175 ASN A C 1
ATOM 1362 O O . ASN A 1 175 ? -35.910 0.782 40.251 1.00 84.06 175 ASN A O 1
ATOM 1366 N N . TYR A 1 176 ? -34.490 1.928 38.951 1.00 83.19 176 TYR A N 1
ATOM 1367 C CA . TYR A 1 176 ? -34.469 3.101 39.834 1.00 83.19 176 TYR A CA 1
ATOM 1368 C C . TYR A 1 176 ? -35.839 3.784 39.953 1.00 83.19 176 TYR A C 1
ATOM 1370 O O . TYR A 1 176 ? -36.169 4.294 41.021 1.00 83.19 176 TYR A O 1
ATOM 1378 N N . HIS A 1 177 ? -36.636 3.805 38.881 1.00 83.88 177 HIS A N 1
ATOM 1379 C CA . HIS A 1 177 ? -38.007 4.317 38.934 1.00 83.88 177 HIS A CA 1
ATOM 1380 C C . HIS A 1 177 ? -38.922 3.420 39.782 1.00 83.88 177 HIS A C 1
ATOM 1382 O O . HIS A 1 177 ? -39.652 3.939 40.622 1.00 83.88 177 HIS A O 1
ATOM 1388 N N . GLU A 1 178 ? -38.841 2.096 39.621 1.00 87.31 178 GLU A N 1
ATOM 1389 C CA . GLU A 1 178 ? -39.627 1.137 40.415 1.00 87.31 178 GLU A CA 1
ATOM 1390 C C . GLU A 1 178 ? -39.298 1.222 41.917 1.00 87.31 178 GLU A C 1
ATOM 1392 O O . GLU A 1 178 ? -40.202 1.200 42.754 1.00 87.31 178 GLU A O 1
ATOM 1397 N N . GLU A 1 179 ? -38.020 1.387 42.279 1.00 84.69 179 GLU A N 1
ATOM 1398 C CA . GLU A 1 179 ? -37.618 1.598 43.677 1.00 84.69 179 GLU A CA 1
ATOM 1399 C C . GLU A 1 179 ? -38.195 2.907 44.245 1.00 84.69 179 GLU A C 1
ATOM 1401 O O . GLU A 1 179 ? -38.702 2.923 45.367 1.00 84.69 179 GLU A O 1
ATOM 1406 N N . GLN A 1 180 ? -38.192 4.002 43.478 1.00 82.38 180 GLN A N 1
ATOM 1407 C CA . GLN A 1 180 ? -38.766 5.278 43.928 1.00 82.38 180 GLN A CA 1
ATOM 1408 C C . GLN A 1 180 ? -40.274 5.199 44.198 1.00 82.38 180 GLN A C 1
ATOM 1410 O O . GLN A 1 180 ? -40.746 5.809 45.159 1.00 82.38 180 GLN A O 1
ATOM 1415 N N . GLU A 1 181 ? -41.024 4.443 43.395 1.00 85.38 181 GLU A N 1
ATOM 1416 C CA . GLU A 1 181 ? -42.462 4.245 43.608 1.00 85.38 181 GLU A CA 1
ATOM 1417 C C . GLU A 1 181 ? -42.737 3.458 44.899 1.00 85.38 181 GLU A C 1
ATOM 1419 O O . GLU A 1 181 ? -43.599 3.852 45.687 1.00 85.38 181 GLU A O 1
ATOM 1424 N N . LEU A 1 182 ? -41.948 2.415 45.178 1.00 82.00 182 LEU A N 1
ATOM 1425 C CA . LEU A 1 182 ? -42.045 1.616 46.409 1.00 82.00 182 LEU A CA 1
ATOM 1426 C C . LEU A 1 182 ? -41.738 2.410 47.686 1.00 82.00 182 LEU A C 1
ATOM 1428 O O . LEU A 1 182 ? -42.316 2.126 48.731 1.00 82.00 182 LEU A O 1
ATOM 1432 N N . HIS A 1 183 ? -40.852 3.403 47.617 1.00 73.69 183 HIS A N 1
ATOM 1433 C CA . HIS A 1 183 ? -40.502 4.259 48.757 1.00 73.69 183 HIS A CA 1
ATOM 1434 C C . HIS A 1 183 ? -41.474 5.433 48.987 1.00 73.69 183 HIS A C 1
ATOM 1436 O O . HIS A 1 183 ? -41.299 6.186 49.946 1.00 73.69 183 HIS A O 1
ATOM 1442 N N . SER A 1 184 ? -42.474 5.610 48.117 1.00 70.00 184 SER A N 1
ATOM 1443 C CA . SER A 1 184 ? -43.448 6.711 48.180 1.00 70.00 184 SER A CA 1
ATOM 1444 C C . SER A 1 184 ? -44.798 6.344 48.823 1.00 70.00 184 SER A C 1
ATOM 1446 O O . SER A 1 184 ? -45.663 7.214 48.938 1.00 70.00 184 SER A O 1
ATOM 1448 N N . TYR A 1 185 ? -44.964 5.089 49.258 1.00 54.03 185 TYR A N 1
ATOM 1449 C CA . TYR A 1 185 ? -46.149 4.537 49.935 1.00 54.03 185 TYR A CA 1
ATOM 1450 C C . TYR A 1 185 ? -45.868 4.262 51.417 1.00 54.03 185 TYR A C 1
ATOM 1452 O O . TYR A 1 185 ? -46.804 4.429 52.232 1.00 54.03 185 TYR A O 1
#